Protein 6SRN (pdb70)

Structure (mmCIF, N/CA/C/O backbone):
data_6SRN
#
_entry.id   6SRN
#
_cell.length_a   67.210
_cell.length_b   67.210
_cell.length_c   92.820
_cell.angle_alpha   90.000
_cell.angle_beta   90.000
_cell.angle_gamma   90.000
#
_symmetry.space_group_name_H-M   'P 41 21 2'
#
loop_
_entity.id
_entity.type
_entity.pdbx_description
1 polymer 'TetR family transcriptional regulator'
2 non-polymer '4-(Hydroxymethyl)-2-propylfuran-3-carboxylic acid'
3 non-polymer GLYCEROL
4 water water
#
loop_
_atom_site.group_PDB
_atom_site.id
_atom_site.type_symbol
_atom_site.label_atom_id
_atom_site.label_alt_id
_atom_site.label_comp_id
_atom_site.label_asym_id
_atom_site.label_entity_id
_atom_site.label_seq_id
_atom_site.pdbx_PDB_ins_code
_atom_site.Cartn_x
_atom_site.Cartn_y
_atom_site.Cartn_z
_atom_site.occupancy
_atom_site.B_iso_or_equiv
_atom_site.auth_seq_id
_atom_site.auth_comp_id
_atom_site.auth_asym_id
_atom_site.auth_atom_id
_atom_site.pdbx_PDB_model_num
ATOM 1 N N . ILE A 1 28 ? 8.027 13.103 36.790 1.00 17.32 28 ILE A N 1
ATOM 2 C CA . ILE A 1 28 ? 9.116 13.532 35.879 1.00 17.09 28 ILE A CA 1
ATOM 3 C C . ILE A 1 28 ? 9.009 15.008 35.488 1.00 16.30 28 ILE A C 1
ATOM 4 O O . ILE A 1 28 ? 7.938 15.630 35.588 1.00 16.32 28 ILE A O 1
ATOM 9 N N . LYS A 1 29 ? 10.117 15.568 35.028 1.00 15.65 29 LYS A N 1
ATOM 10 C CA . LYS A 1 29 ? 10.150 17.012 34.744 1.00 14.97 29 LYS A CA 1
ATOM 11 C C . LYS A 1 29 ? 9.504 17.358 33.401 1.00 14.46 29 LYS A C 1
ATOM 12 O O . LYS A 1 29 ? 9.601 16.628 32.410 1.00 13.80 29 LYS A O 1
ATOM 18 N N . THR A 1 30 ? 8.812 18.484 33.373 1.00 13.48 30 THR A N 1
ATOM 19 C CA . THR A 1 30 ? 8.126 18.896 32.173 1.00 13.97 30 THR A CA 1
ATOM 20 C C . THR A 1 30 ? 9.025 19.820 31.361 1.00 15.14 30 THR A C 1
ATOM 21 O O . THR A 1 30 ? 10.051 20.310 31.842 1.00 14.79 30 THR A O 1
ATOM 25 N N . ARG A 1 31 ? 8.632 20.027 30.118 1.00 15.12 31 ARG A N 1
ATOM 26 C CA . ARG A 1 31 ? 9.327 20.954 29.227 1.00 15.28 31 ARG A CA 1
ATOM 27 C C . ARG A 1 31 ? 9.422 22.322 29.846 1.00 14.41 31 ARG A C 1
ATOM 28 O O . ARG A 1 31 ? 10.484 22.938 29.814 1.00 14.23 31 ARG A O 1
ATOM 36 N N . ALA A 1 32 ? 8.309 22.803 30.391 1.00 13.26 32 ALA A N 1
ATOM 37 C CA . ALA A 1 32 ? 8.255 24.094 31.042 1.00 12.90 32 ALA A CA 1
ATOM 38 C C . ALA A 1 32 ? 9.245 24.188 32.208 1.00 11.99 32 ALA A C 1
ATOM 39 O O . ALA A 1 32 ? 9.867 25.214 32.382 1.00 11.37 32 ALA A O 1
ATOM 41 N N . GLN A 1 33 ? 9.372 23.124 33.002 1.00 11.16 33 GLN A N 1
ATOM 42 C CA . GLN A 1 33 ? 10.341 23.105 34.112 1.00 11.12 33 GLN A CA 1
ATOM 43 C C . GLN A 1 33 ? 11.772 23.175 33.615 1.00 10.39 33 GLN A C 1
ATOM 44 O O . GLN A 1 33 ? 12.585 23.915 34.176 1.00 10.02 33 GLN A O 1
ATOM 50 N N . ILE A 1 34 ? 12.050 22.433 32.559 1.00 10.42 34 ILE A N 1
ATOM 51 C CA . ILE A 1 34 ? 13.394 22.490 31.951 1.00 11.23 34 ILE A CA 1
ATOM 52 C C . ILE A 1 34 ? 13.645 23.899 31.413 1.00 10.91 34 ILE A C 1
ATOM 53 O O . ILE A 1 34 ? 14.722 24.440 31.609 1.00 10.50 34 ILE A O 1
ATOM 58 N N . LEU A 1 35 ? 12.663 24.465 30.729 1.00 11.12 35 LEU A N 1
ATOM 59 C CA . LEU A 1 35 ? 12.792 25.799 30.174 1.00 12.43 35 LEU A CA 1
ATOM 60 C C . LEU A 1 35 ? 13.002 26.839 31.271 1.00 11.56 35 LEU A C 1
ATOM 61 O O . LEU A 1 35 ? 13.773 27.758 31.072 1.00 11.04 35 LEU A O 1
ATOM 66 N N . GLU A 1 36 ? 12.351 26.693 32.428 1.00 10.82 36 GLU A N 1
ATOM 67 C CA . GLU A 1 36 ? 12.539 27.638 33.521 1.00 11.77 36 GLU A CA 1
ATOM 68 C C . GLU A 1 36 ? 13.963 27.577 34.077 1.00 10.25 36 GLU A C 1
ATOM 69 O O . GLU A 1 36 ? 14.601 28.613 34.286 1.00 9.31 36 GLU A O 1
ATOM 75 N N . ALA A 1 37 ? 14.463 26.359 34.278 1.00 9.43 37 ALA A N 1
ATOM 76 C CA . ALA A 1 37 ? 15.844 26.182 34.718 1.00 9.41 37 ALA A CA 1
ATOM 77 C C . ALA A 1 37 ? 16.849 26.719 33.723 1.00 8.92 37 ALA A C 1
ATOM 78 O O . ALA A 1 37 ? 17.797 27.399 34.115 1.00 9.12 37 ALA A O 1
ATOM 80 N N . ALA A 1 38 ? 16.614 26.441 32.446 1.00 9.03 38 ALA A N 1
ATOM 81 C CA . ALA A 1 38 ? 17.470 26.966 31.416 1.00 8.89 38 ALA A CA 1
ATOM 82 C C . ALA A 1 38 ? 17.457 28.496 31.433 1.00 8.86 38 ALA A C 1
ATOM 83 O O . ALA A 1 38 ? 18.483 29.132 31.256 1.00 9.59 38 ALA A O 1
ATOM 85 N N . SER A 1 39 ? 16.292 29.046 31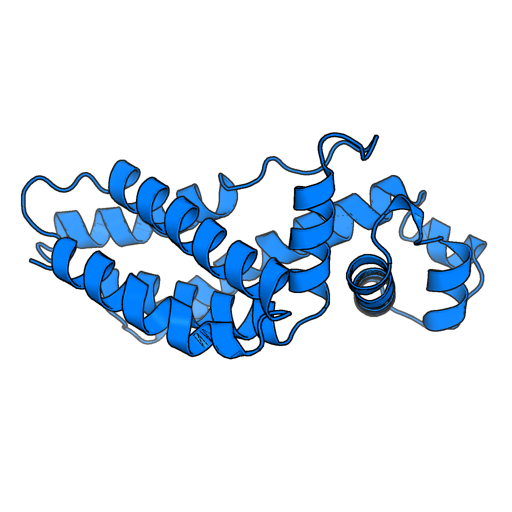.640 1.00 8.61 39 SER A N 1
ATOM 86 C CA . SER A 1 39 ? 16.140 30.511 31.649 1.00 8.94 39 SER A CA 1
ATOM 87 C C . SER A 1 39 ? 16.928 31.114 32.774 1.00 9.02 39 SER A C 1
ATOM 88 O O . SER A 1 39 ? 17.554 32.154 32.621 1.00 9.34 39 SER A O 1
ATOM 91 N N . GLU A 1 40 ? 16.825 30.516 33.953 1.00 8.89 40 GLU A N 1
ATOM 92 C CA . GLU A 1 40 ? 17.561 31.013 35.095 1.00 10.05 40 GLU A CA 1
ATOM 93 C C . GLU A 1 40 ? 19.042 31.052 34.766 1.00 9.44 40 GLU A C 1
ATOM 94 O O . GLU A 1 40 ? 19.710 32.040 35.069 1.00 10.61 40 GLU A O 1
ATOM 100 N N . ILE A 1 41 ? 19.563 29.988 34.182 1.00 9.82 41 ILE A N 1
ATOM 101 C CA . ILE A 1 41 ? 21.001 29.912 33.884 1.00 9.94 41 ILE A CA 1
ATOM 102 C C . ILE A 1 41 ? 21.432 30.865 32.754 1.00 10.01 41 ILE A C 1
ATOM 103 O O . ILE A 1 41 ? 22.464 31.529 32.836 1.00 9.43 41 ILE A O 1
ATOM 108 N N . PHE A 1 42 ? 20.635 30.922 31.707 1.00 9.19 42 PHE A N 1
ATOM 109 C CA . PHE A 1 42 ? 20.960 31.850 30.624 1.00 8.91 42 PHE A CA 1
ATOM 110 C C . PHE A 1 42 ? 20.904 33.292 31.121 1.00 8.73 42 PHE A C 1
ATOM 111 O O . PHE A 1 42 ? 21.713 34.122 30.718 1.00 9.48 42 PHE A O 1
ATOM 119 N N . ALA A 1 43 ? 19.905 33.613 31.936 1.00 8.52 43 ALA A N 1
ATOM 120 C CA . ALA A 1 43 ? 19.792 35.003 32.439 1.00 8.50 43 ALA A CA 1
ATOM 121 C C . ALA A 1 43 ? 20.994 35.423 33.285 1.00 8.85 43 ALA A C 1
ATOM 122 O O . ALA A 1 43 ? 21.465 36.559 33.197 1.00 8.82 43 ALA A O 1
ATOM 124 N N . SER A 1 44 ? 21.525 34.475 34.041 1.00 10.28 44 SER A N 1
ATOM 125 C CA . SER A 1 44 ? 22.584 34.790 34.957 1.00 11.79 44 SER A CA 1
ATOM 126 C C . SER A 1 44 ? 23.954 34.686 34.312 1.00 11.51 44 SER A C 1
ATOM 127 O O . SER A 1 44 ? 24.829 35.481 34.667 1.00 11.83 44 SER A O 1
ATOM 130 N N . ARG A 1 45 ? 24.109 33.782 33.340 1.00 12.03 45 ARG A N 1
ATOM 131 C CA . ARG A 1 45 ? 25.420 33.442 32.767 1.00 13.44 45 ARG A CA 1
ATOM 132 C C . ARG A 1 45 ? 25.619 33.762 31.303 1.00 13.07 45 ARG A C 1
ATOM 133 O O . ARG A 1 45 ? 26.764 33.743 30.832 1.00 14.78 45 ARG A O 1
ATOM 141 N N . GLY A 1 46 ? 24.531 34.046 30.595 1.00 11.83 46 GLY A N 1
ATOM 142 C CA . GLY A 1 46 ? 24.573 34.234 29.148 1.00 11.63 46 GLY A CA 1
ATOM 143 C C . GLY A 1 46 ? 24.695 32.897 28.448 1.00 11.50 46 GLY A C 1
ATOM 144 O O . GLY A 1 46 ? 24.783 31.844 29.070 1.00 12.14 46 GLY A O 1
ATOM 145 N N . TYR A 1 47 ? 24.664 32.939 27.127 1.00 11.27 47 TYR A N 1
ATOM 146 C CA . TYR A 1 47 ? 24.697 31.714 26.344 1.00 10.91 47 TYR A CA 1
ATOM 147 C C . TYR A 1 47 ? 26.015 30.955 26.503 1.00 11.84 47 TYR A C 1
ATOM 148 O O . TYR A 1 47 ? 25.996 29.766 26.783 1.00 11.49 47 TYR A O 1
ATOM 157 N N . ARG A 1 48 ? 27.123 31.642 26.279 1.00 12.91 48 ARG A N 1
ATOM 158 C CA . ARG A 1 48 ? 28.464 31.028 26.372 1.00 15.83 48 ARG A CA 1
ATOM 159 C C . ARG A 1 48 ? 28.668 30.301 27.693 1.00 14.80 48 ARG A C 1
ATOM 160 O O . ARG A 1 48 ? 29.128 29.155 27.707 1.00 16.14 48 ARG A O 1
ATOM 168 N N . GLY A 1 49 ? 28.322 30.963 28.792 1.00 15.34 49 GLY A N 1
ATOM 169 C CA . GLY A 1 49 ? 28.540 30.431 30.137 1.00 14.98 49 GLY A CA 1
ATOM 170 C C . GLY A 1 49 ? 27.551 29.387 30.606 1.00 14.84 49 GLY A C 1
ATOM 171 O O . GLY A 1 49 ? 27.797 28.662 31.564 1.00 15.69 49 GLY A O 1
ATOM 172 N N . ALA A 1 50 ? 26.421 29.296 29.928 1.00 13.31 50 ALA A N 1
ATOM 173 C CA . ALA A 1 50 ? 25.436 28.282 30.237 1.00 12.43 50 ALA A CA 1
ATOM 174 C C . ALA A 1 50 ? 25.911 26.947 29.640 1.00 12.30 50 ALA A C 1
ATOM 175 O O . ALA A 1 50 ? 26.608 26.932 28.636 1.00 12.27 50 ALA A O 1
ATOM 177 N N . SER A 1 51 ? 25.513 25.849 30.243 1.00 12.43 51 SER A N 1
ATOM 178 C CA . SER A 1 51 ? 25.719 24.524 29.614 1.00 12.66 51 SER A CA 1
ATOM 179 C C . SER A 1 51 ? 24.494 23.660 29.836 1.00 13.08 51 SER A C 1
ATOM 180 O O . SER A 1 51 ? 23.791 23.810 30.854 1.00 13.43 51 SER A O 1
ATOM 183 N N . VAL A 1 52 ? 24.284 22.702 28.940 1.00 13.73 52 VAL A N 1
ATOM 184 C CA . VAL A 1 52 ? 23.226 21.720 29.131 1.00 13.81 52 VAL A CA 1
ATOM 185 C C . VAL A 1 52 ? 23.488 20.890 30.389 1.00 14.73 52 VAL A C 1
ATOM 186 O O . VAL A 1 52 ? 22.555 20.587 31.138 1.00 13.38 52 VAL A O 1
ATOM 190 N N . LYS A 1 53 ? 24.746 20.611 30.663 1.00 15.29 53 LYS A N 1
ATOM 191 C CA . LYS A 1 53 ? 25.086 19.896 31.894 1.00 16.78 53 LYS A CA 1
ATOM 192 C C . LYS A 1 53 ? 24.534 20.619 33.115 1.00 15.90 53 LYS A C 1
ATOM 193 O O . LYS A 1 53 ? 23.974 20.001 34.019 1.00 16.30 53 LYS A O 1
ATOM 199 N N . ASP A 1 54 ? 24.655 21.939 33.139 1.00 14.46 54 ASP A N 1
ATOM 200 C CA . ASP A 1 54 ? 24.258 22.686 34.318 1.00 13.86 54 ASP A CA 1
ATOM 201 C C . ASP A 1 54 ? 22.739 22.812 34.400 1.00 12.55 54 ASP A C 1
ATOM 202 O O . ASP A 1 54 ? 22.195 22.776 35.491 1.00 13.48 54 ASP A O 1
ATOM 207 N N . VAL A 1 55 ? 22.075 22.932 33.252 1.00 12.14 55 VAL A N 1
ATOM 208 C CA . VAL A 1 55 ? 20.617 22.900 33.195 1.00 11.36 55 VAL A CA 1
ATOM 209 C C . VAL A 1 55 ? 20.056 21.565 33.711 1.00 12.40 55 VAL A C 1
ATOM 210 O O . VAL A 1 55 ? 19.143 21.542 34.534 1.00 12.36 55 VAL A O 1
ATOM 214 N N . ALA A 1 56 ? 20.619 20.465 33.235 1.00 12.48 56 ALA A N 1
ATOM 215 C CA . ALA A 1 56 ? 20.225 19.122 33.710 1.00 12.95 56 ALA A CA 1
ATOM 216 C C . ALA A 1 56 ? 20.389 18.981 35.224 1.00 14.09 56 ALA A C 1
ATOM 217 O O . ALA A 1 56 ? 19.473 18.520 35.917 1.00 13.87 56 ALA A O 1
ATOM 219 N N . GLU A 1 57 ? 21.517 19.449 35.745 1.00 15.14 57 GLU A N 1
ATOM 220 C CA . GLU A 1 57 ? 21.755 19.381 37.204 1.00 18.09 57 GLU A CA 1
ATOM 221 C C . GLU A 1 57 ? 20.715 20.208 37.970 1.00 17.81 57 GLU A C 1
ATOM 222 O O . GLU A 1 57 ? 20.203 19.763 39.008 1.00 17.07 57 GLU A O 1
ATOM 228 N N . ARG A 1 58 ? 20.445 21.416 37.475 1.00 17.91 58 ARG A N 1
ATOM 229 C CA . ARG A 1 58 ? 19.533 22.366 38.127 1.00 19.17 58 ARG A CA 1
ATOM 230 C C . ARG A 1 58 ? 18.148 21.754 38.187 1.00 19.90 58 ARG A C 1
ATOM 231 O O . ARG A 1 58 ? 17.482 21.764 39.227 1.00 18.83 58 ARG A O 1
ATOM 239 N N . VAL A 1 59 ? 17.738 21.153 37.075 1.00 21.24 59 VAL A N 1
ATOM 240 C CA . VAL A 1 59 ? 16.368 20.708 36.961 1.00 23.35 59 VAL A CA 1
ATOM 241 C C . VAL A 1 59 ? 16.135 19.308 37.509 1.00 22.31 59 VAL A C 1
ATOM 242 O O . VAL A 1 59 ? 14.981 18.979 37.807 1.00 25.66 59 VAL A O 1
ATOM 246 N N . GLY A 1 60 ? 17.194 18.501 37.674 1.00 22.26 60 GLY A N 1
ATOM 247 C CA . GLY A 1 60 ? 17.106 17.219 38.337 1.00 22.47 60 GLY A CA 1
ATOM 248 C C . GLY A 1 60 ? 17.358 15.991 37.476 1.00 21.99 60 GLY A C 1
ATOM 249 O O . GLY A 1 60 ? 17.280 14.845 37.941 1.00 24.17 60 GLY A O 1
ATOM 250 N N . MET A 1 61 ? 17.738 16.194 36.230 1.00 18.46 61 MET A N 1
ATOM 251 C CA . MET A 1 61 ? 17.694 15.065 35.309 1.00 18.24 61 MET A CA 1
ATOM 252 C C . MET A 1 61 ? 19.043 14.869 34.613 1.00 16.90 61 MET A C 1
ATOM 253 O O . MET A 1 61 ? 19.957 15.665 34.787 1.00 17.22 61 MET A O 1
ATOM 258 N N . THR A 1 62 ? 19.232 13.737 33.927 1.00 16.95 62 THR A N 1
ATOM 259 C CA . THR A 1 62 ? 20.475 13.507 33.173 1.00 16.12 62 THR A CA 1
ATOM 260 C C . THR A 1 62 ? 20.496 14.367 31.915 1.00 14.81 62 THR A C 1
ATOM 261 O O . THR A 1 62 ? 19.443 14.763 31.410 1.00 14.55 62 THR A O 1
ATOM 265 N N . LYS A 1 63 ? 21.686 14.627 31.396 1.00 14.89 63 LYS A N 1
ATOM 266 C CA . LYS A 1 63 ? 21.807 15.368 30.125 1.00 14.21 63 LYS A CA 1
ATOM 267 C C . LYS A 1 63 ? 21.042 14.653 29.015 1.00 14.25 63 LYS A C 1
ATOM 268 O O . LYS A 1 63 ? 20.378 15.311 28.203 1.00 13.25 63 LYS A O 1
ATOM 274 N N . GLY A 1 64 ? 21.196 13.331 28.927 1.00 13.89 64 GLY A N 1
ATOM 275 C CA . GLY A 1 64 ? 20.492 12.552 27.883 1.00 13.31 64 GLY A CA 1
ATOM 276 C C . GLY A 1 64 ? 18.988 12.712 27.944 1.00 13.40 64 GLY A C 1
ATOM 277 O O . GLY A 1 64 ? 18.317 12.866 26.922 1.00 14.42 64 GLY A O 1
ATOM 278 N N . ALA A 1 65 ? 18.444 12.753 29.150 1.00 12.19 65 ALA A N 1
ATOM 279 C CA . ALA A 1 65 ? 17.016 13.034 29.290 1.00 12.94 65 ALA A CA 1
ATOM 280 C C . ALA A 1 65 ? 16.612 14.469 28.853 1.00 12.56 65 ALA A C 1
ATOM 281 O O . ALA A 1 65 ? 15.576 14.702 28.218 1.00 12.90 65 ALA A O 1
ATOM 283 N N . VAL A 1 66 ? 17.436 15.476 29.194 1.00 12.20 66 VAL A N 1
ATOM 284 C CA . VAL A 1 66 ? 17.198 16.814 28.691 1.00 11.99 66 VAL A CA 1
ATOM 285 C C . VAL A 1 66 ? 17.247 16.912 27.158 1.00 11.46 66 VAL A C 1
ATOM 286 O O . VAL A 1 66 ? 16.434 17.608 26.534 1.00 12.01 66 VAL A O 1
ATOM 290 N N . TYR A 1 67 ? 18.215 16.226 26.556 1.00 11.74 67 TYR A N 1
ATOM 291 C CA . TYR A 1 67 ? 18.375 16.264 25.104 1.00 12.36 67 TYR A CA 1
ATOM 292 C C . TYR A 1 67 ? 17.176 15.671 24.367 1.00 12.55 67 TYR A C 1
ATOM 293 O O . TYR A 1 67 ? 16.937 16.021 23.203 1.00 12.98 67 TYR A O 1
ATOM 302 N N . PHE A 1 68 ? 16.410 14.808 25.024 1.00 12.71 68 PHE A N 1
ATOM 303 C CA . PHE A 1 68 ? 15.158 14.336 24.431 1.00 13.98 68 PHE A CA 1
ATOM 304 C C . PHE A 1 68 ? 14.225 15.512 24.137 1.00 14.02 68 PHE A C 1
ATOM 305 O O . PHE A 1 68 ? 13.639 15.587 23.072 1.00 16.38 68 PHE A O 1
ATOM 313 N N . HIS A 1 69 ? 14.116 16.433 25.079 1.00 12.99 69 HIS A N 1
ATOM 314 C CA . HIS A 1 69 ? 13.274 17.620 24.882 1.00 13.55 69 HIS A CA 1
ATOM 315 C C . HIS A 1 69 ? 13.919 18.677 23.997 1.00 13.92 69 HIS A C 1
ATOM 316 O O . HIS A 1 69 ? 13.230 19.293 23.153 1.00 13.50 69 HIS A O 1
ATOM 323 N N . PHE A 1 70 ? 15.231 18.886 24.183 1.00 12.76 70 PHE A N 1
ATOM 324 C CA . PHE A 1 70 ? 15.989 19.926 23.459 1.00 13.17 70 PHE A CA 1
ATOM 325 C C . PHE A 1 70 ? 17.316 19.345 23.040 1.00 12.78 70 PHE A C 1
ATOM 326 O O . PHE A 1 70 ? 18.234 19.224 23.850 1.00 12.04 70 PHE A O 1
ATOM 334 N N . PRO A 1 71 ? 17.444 18.983 21.754 1.00 12.12 71 PRO A N 1
ATOM 335 C CA . PRO A 1 71 ? 18.623 18.204 21.348 1.00 12.78 71 PRO A CA 1
ATOM 336 C C . PRO A 1 71 ? 19.976 18.907 21.398 1.00 10.83 71 PRO A C 1
ATOM 337 O O . PRO A 1 71 ? 20.997 18.247 21.264 1.00 11.20 71 PRO A O 1
ATOM 341 N N . SER A 1 72 ? 20.015 20.211 21.571 1.00 10.01 72 SER A N 1
ATOM 342 C CA . SER A 1 72 ? 21.249 20.932 21.708 1.00 10.12 72 SER A CA 1
ATOM 343 C C . SER A 1 72 ? 21.030 22.175 22.529 1.00 9.69 72 SER A C 1
ATOM 344 O O . SER A 1 72 ? 19.913 22.643 22.718 1.00 10.22 72 SER A O 1
ATOM 347 N N . LYS A 1 73 ? 22.132 22.756 22.962 1.00 10.09 73 LYS A N 1
ATOM 348 C CA . LYS A 1 73 ? 22.087 24.047 23.627 1.00 10.12 73 LYS A CA 1
ATOM 349 C C . LYS A 1 73 ? 21.449 25.122 22.751 1.00 9.47 73 LYS A C 1
ATOM 350 O O . LYS A 1 73 ? 20.698 25.963 23.219 1.00 9.42 73 LYS A O 1
ATOM 356 N N . GLU A 1 74 ? 21.683 25.037 21.441 1.00 9.41 74 GLU A N 1
ATOM 357 C CA . GLU A 1 74 ? 21.089 25.967 20.514 1.00 9.84 74 GLU A CA 1
ATOM 358 C C . GLU A 1 74 ? 19.568 25.912 20.509 1.00 9.31 74 GLU A C 1
ATOM 359 O O . GLU A 1 74 ? 18.893 26.927 20.591 1.00 8.21 74 GLU A O 1
ATOM 365 N N . SER A 1 75 ? 19.021 24.693 20.419 1.00 9.56 75 SER A N 1
ATOM 366 C CA . SER A 1 75 ? 17.570 24.502 20.394 1.00 10.63 75 SER A CA 1
ATOM 367 C C . SER A 1 75 ? 16.975 24.912 21.739 1.00 9.83 75 SER A C 1
ATOM 368 O O . SER A 1 75 ? 15.860 25.385 21.808 1.00 8.68 75 SER A O 1
ATOM 371 N N . LEU A 1 76 ? 17.712 24.768 22.821 1.00 9.38 76 LEU A N 1
ATOM 372 C CA . LEU A 1 76 ? 17.235 25.213 24.127 1.00 9.76 76 LEU A CA 1
ATOM 373 C C . LEU A 1 76 ? 17.137 26.739 24.183 1.00 9.01 76 LEU A C 1
ATOM 374 O O . LEU A 1 76 ? 16.120 27.284 24.580 1.00 8.35 76 LEU A O 1
ATOM 379 N N . ALA A 1 77 ? 18.175 27.406 23.675 1.00 8.25 77 ALA A N 1
ATOM 380 C CA . ALA A 1 77 ? 18.153 28.849 23.568 1.00 8.50 77 ALA A CA 1
ATOM 381 C C . ALA A 1 77 ? 16.994 29.360 22.673 1.00 8.33 77 ALA A C 1
ATOM 382 O O . ALA A 1 77 ? 16.305 30.310 23.001 1.00 7.63 77 ALA A O 1
ATOM 384 N N . ILE A 1 78 ? 16.817 28.720 21.517 1.00 7.91 78 ILE A N 1
ATOM 385 C CA . ILE A 1 78 ? 15.693 29.065 20.664 1.00 7.23 78 ILE A CA 1
ATOM 386 C C . ILE A 1 78 ? 14.380 28.930 21.429 1.00 7.17 78 ILE A C 1
ATOM 387 O O . ILE A 1 78 ? 13.526 29.801 21.343 1.00 7.21 78 ILE A O 1
ATOM 392 N N . ALA A 1 79 ? 14.176 27.814 22.145 1.00 7.36 79 ALA A N 1
ATOM 393 C CA . ALA A 1 79 ? 12.897 27.624 22.824 1.00 7.88 79 ALA A CA 1
ATOM 394 C C . ALA A 1 79 ? 12.628 28.714 23.885 1.00 7.78 79 ALA A C 1
ATOM 395 O O . ALA A 1 79 ? 11.516 29.136 24.052 1.00 8.00 79 ALA A O 1
ATOM 397 N N . VAL A 1 80 ? 13.664 29.110 24.609 1.00 8.10 80 VAL A N 1
ATOM 398 C CA . VAL A 1 80 ? 13.548 30.169 25.602 1.00 8.19 80 VAL A CA 1
ATOM 399 C C . VAL A 1 80 ? 13.135 31.472 24.926 1.00 8.06 80 VAL A C 1
ATOM 400 O O . VAL A 1 80 ? 12.185 32.121 25.335 1.00 7.70 80 VAL A O 1
ATOM 404 N N . VAL A 1 81 ? 13.828 31.860 23.867 1.00 7.61 81 VAL A N 1
ATOM 405 C CA . VAL A 1 81 ? 13.467 33.114 23.182 1.00 7.71 81 VAL A CA 1
ATOM 406 C C . VAL A 1 81 ? 12.055 33.046 22.601 1.00 7.71 81 VAL A C 1
ATOM 407 O O . VAL A 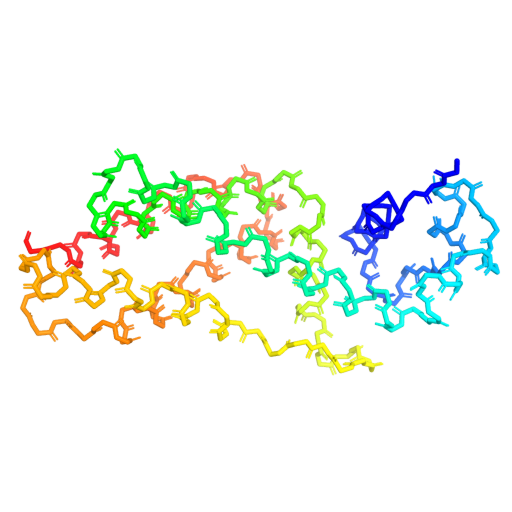1 81 ? 11.248 33.955 22.747 1.00 7.89 81 VAL A O 1
ATOM 411 N N . GLU A 1 82 ? 11.734 31.943 21.952 1.00 8.46 82 GLU A N 1
ATOM 412 C CA . GLU A 1 82 ? 10.378 31.802 21.378 1.00 9.46 82 GLU A CA 1
ATOM 413 C C . GLU A 1 82 ? 9.317 31.914 22.471 1.00 9.67 82 GLU A C 1
ATOM 414 O O . GLU A 1 82 ? 8.263 32.542 22.288 1.00 9.71 82 GLU A O 1
ATOM 420 N N . GLU A 1 83 ? 9.553 31.318 23.630 1.00 9.04 83 GLU A N 1
ATOM 421 C CA . GLU A 1 83 ? 8.564 31.331 24.670 1.00 9.79 83 GLU A CA 1
ATOM 422 C C . GLU A 1 83 ? 8.352 32.741 25.197 1.00 10.39 83 GLU A C 1
ATOM 423 O O . GLU A 1 83 ? 7.228 33.125 25.509 1.00 10.27 83 GLU A O 1
ATOM 429 N N . HIS A 1 84 ? 9.432 33.503 25.318 1.00 8.64 84 HIS A N 1
ATOM 430 C CA . HIS A 1 84 ? 9.295 34.855 25.901 1.00 8.74 84 HIS A CA 1
ATOM 431 C C . HIS A 1 84 ? 8.518 35.778 24.960 1.00 9.45 84 HIS A C 1
ATOM 432 O O . HIS A 1 84 ? 8.006 36.802 25.409 1.00 9.43 84 HIS A O 1
ATOM 439 N N . TYR A 1 85 ? 8.372 35.403 23.695 1.00 9.12 85 TYR A N 1
ATOM 440 C CA . TYR A 1 85 ? 7.441 36.081 22.761 1.00 9.49 85 TYR A CA 1
ATOM 441 C C . TYR A 1 85 ? 6.047 35.476 22.704 1.00 10.74 85 TYR A C 1
ATOM 442 O O . TYR A 1 85 ? 5.023 36.212 22.685 1.00 10.98 85 TYR A O 1
ATOM 451 N N . ALA A 1 86 ? 5.964 34.152 22.679 1.00 11.10 86 ALA A N 1
ATOM 452 C CA . ALA A 1 86 ? 4.714 33.472 22.365 1.00 10.88 86 ALA A CA 1
ATOM 453 C C . ALA A 1 86 ? 3.680 33.615 23.445 1.00 10.67 86 ALA A C 1
ATOM 454 O O . ALA A 1 86 ? 2.486 33.408 23.189 1.00 11.89 86 ALA A O 1
ATOM 456 N N . ARG A 1 87 ? 4.098 33.924 24.654 1.00 10.33 87 ARG A N 1
ATOM 457 C CA . ARG A 1 87 ? 3.197 34.136 25.745 1.00 10.64 87 ARG A CA 1
ATOM 458 C C . ARG A 1 87 ? 2.243 35.368 25.676 1.00 10.97 87 ARG A C 1
ATOM 459 O O . ARG A 1 87 ? 1.232 35.420 26.329 1.00 11.67 87 ARG A O 1
ATOM 467 N N . TRP A 1 88 ? 2.551 36.312 24.822 1.00 9.80 88 TRP A N 1
ATOM 468 C CA . TRP A 1 88 ? 1.921 37.636 24.877 1.00 9.12 88 TRP A CA 1
ATOM 469 C C . TRP A 1 88 ? 0.562 37.786 24.196 1.00 9.52 88 TRP A C 1
ATOM 470 O O . TRP A 1 88 ? -0.300 38.493 24.697 1.00 9.47 88 TRP A O 1
ATOM 481 N N . PRO A 1 89 ? 0.342 37.085 23.074 1.00 9.41 89 PRO A N 1
ATOM 482 C CA . PRO A 1 89 ? -1.009 37.107 22.484 1.00 9.88 89 PRO A CA 1
ATOM 483 C C . PRO A 1 89 ? -2.128 36.733 23.467 1.00 10.37 89 PRO A C 1
ATOM 484 O O . PRO A 1 89 ? -3.153 37.418 23.498 1.00 10.69 89 PRO A O 1
ATOM 488 N N . ALA A 1 90 ? -1.917 35.691 24.276 1.00 10.51 90 ALA A N 1
ATOM 489 C CA . ALA A 1 90 ? -2.903 35.301 25.286 1.00 11.44 90 ALA A CA 1
ATOM 490 C C . ALA A 1 90 ? -3.156 36.387 26.334 1.00 11.14 90 ALA A C 1
ATOM 491 O O . ALA A 1 90 ? -4.305 36.574 26.763 1.00 12.44 90 ALA A O 1
ATOM 493 N N . ALA A 1 91 ? -2.093 37.107 26.689 1.00 12.27 91 ALA A N 1
ATOM 494 C CA . ALA A 1 91 ? -2.196 38.218 27.646 1.00 11.20 91 ALA A CA 1
ATOM 495 C C . ALA A 1 91 ? -3.046 39.311 27.036 1.00 10.97 91 ALA A C 1
ATOM 496 O O . ALA A 1 91 ? -3.902 39.918 27.691 1.00 10.90 91 ALA A O 1
ATOM 498 N N . MET A 1 92 ? -2.840 39.586 25.753 1.00 10.72 92 MET A N 1
ATOM 499 C CA . MET A 1 92 ? -3.624 40.636 25.107 1.00 10.92 92 MET A CA 1
ATOM 500 C C . MET A 1 92 ? -5.092 40.281 25.030 1.00 11.03 92 MET A C 1
ATOM 501 O O . MET A 1 92 ? -5.939 41.132 25.235 1.00 9.79 92 MET A O 1
ATOM 506 N N . GLU A 1 93 ? -5.365 38.985 24.807 1.00 11.14 93 GLU A N 1
ATOM 507 C CA . GLU A 1 93 ? -6.733 38.490 24.807 1.00 13.49 93 GLU A CA 1
ATOM 508 C C . GLU A 1 93 ? -7.365 38.617 26.181 1.00 12.16 93 GLU A C 1
ATOM 509 O O . GLU A 1 93 ? -8.514 39.003 26.285 1.00 12.19 93 GLU A O 1
ATOM 515 N N . GLU A 1 94 ? -6.616 38.307 27.230 1.00 12.50 94 GLU A N 1
ATOM 516 C CA . GLU A 1 94 ? -7.142 38.432 28.601 1.00 12.59 94 GLU A CA 1
ATOM 517 C C . GLU A 1 94 ? -7.553 39.901 28.903 1.00 12.24 94 GLU A C 1
ATOM 518 O O . GLU A 1 94 ? -8.562 40.167 29.549 1.00 11.98 94 GLU A O 1
ATOM 524 N N . ILE A 1 95 ? -6.743 40.838 28.416 1.00 11.68 95 ILE A N 1
ATOM 525 C CA . ILE A 1 95 ? -7.011 42.257 28.621 1.00 11.55 95 ILE A CA 1
ATOM 526 C C . ILE A 1 95 ? -8.214 42.735 27.781 1.00 12.04 95 ILE A C 1
ATOM 527 O O . ILE A 1 95 ? -9.111 43.470 28.224 1.00 12.17 95 ILE A O 1
ATOM 532 N N . ARG A 1 96 ? -8.256 42.256 26.554 1.00 12.64 96 ARG A N 1
ATOM 533 C CA . ARG A 1 96 ? -9.324 42.622 25.635 1.00 14.37 96 ARG A CA 1
ATOM 534 C C . ARG A 1 96 ? -10.702 42.250 26.148 1.00 13.76 96 ARG A C 1
ATOM 535 O O . ARG A 1 96 ? -11.637 43.056 26.075 1.00 13.83 96 ARG A O 1
ATOM 543 N N . ILE A 1 97 ? -10.823 41.043 26.639 1.00 13.68 97 ILE A N 1
ATOM 544 C CA . ILE A 1 97 ? -12.138 40.591 27.058 1.00 15.26 97 ILE A CA 1
ATOM 545 C C . ILE A 1 97 ? -12.632 41.317 28.326 1.00 15.42 97 ILE A C 1
ATOM 546 O O . ILE A 1 97 ? -13.794 41.202 28.708 1.00 15.76 97 ILE A O 1
ATOM 551 N N . GLN A 1 98 ? -11.770 42.105 28.945 1.00 14.87 98 GLN A N 1
ATOM 552 C CA . GLN A 1 98 ? -12.213 42.939 30.069 1.00 14.39 98 GLN A CA 1
ATOM 553 C C . GLN A 1 98 ? -12.702 44.309 29.645 1.00 14.44 98 GLN A C 1
ATOM 554 O O . GLN A 1 98 ? -13.193 45.092 30.474 1.00 15.62 98 GLN A O 1
ATOM 560 N N . GLY A 1 99 ? -12.656 44.592 28.351 1.00 12.22 99 GLY A N 1
ATOM 561 C CA . GLY A 1 99 ? -13.246 45.789 27.841 1.00 12.07 99 GLY A CA 1
ATOM 562 C C . GLY A 1 99 ? -12.373 47.001 27.919 1.00 10.93 99 GLY A C 1
ATOM 563 O O . GLY A 1 99 ? -12.868 48.121 27.817 1.00 11.57 99 GLY A O 1
ATOM 564 N N . PHE A 1 100 ? -11.064 46.798 28.061 1.00 11.30 100 PHE A N 1
ATOM 565 C CA . PHE A 1 100 ? -10.164 47.951 27.962 1.00 10.37 100 PHE A CA 1
ATOM 566 C C . PHE A 1 100 ? -10.174 48.506 26.516 1.00 11.59 100 PHE A C 1
ATOM 567 O O . PHE A 1 100 ? -10.312 47.739 25.577 1.00 11.78 100 PHE A O 1
ATOM 575 N N . THR A 1 101 ? -10.078 49.815 26.380 1.00 11.98 101 THR A N 1
ATOM 576 C CA . THR A 1 101 ? -10.016 50.466 25.060 1.00 11.90 101 THR A CA 1
ATOM 577 C C . THR A 1 101 ? -8.747 50.070 24.310 1.00 11.39 101 THR A C 1
ATOM 578 O O . THR A 1 101 ? -7.831 49.533 24.904 1.00 10.99 101 THR A O 1
ATOM 582 N N . PRO A 1 102 ? -8.734 50.286 22.998 1.00 11.02 102 PRO A N 1
ATOM 583 C CA . PRO A 1 102 ? -7.544 49.902 22.232 1.00 10.94 102 PRO A CA 1
ATOM 584 C C . PRO A 1 102 ? -6.237 50.467 22.795 1.00 10.81 102 PRO A C 1
ATOM 585 O O . PRO A 1 102 ? -5.246 49.737 22.981 1.00 10.56 102 PRO A O 1
ATOM 589 N N . LEU A 1 103 ? -6.194 51.749 23.121 1.00 10.61 103 LEU A N 1
ATOM 590 C CA . LEU A 1 103 ? -4.954 52.338 23.592 1.00 12.32 103 LEU A CA 1
ATOM 591 C C . LEU A 1 103 ? -4.618 51.865 25.024 1.00 11.30 103 LEU A C 1
ATOM 592 O O . LEU A 1 103 ? -3.456 51.652 25.334 1.00 10.75 103 LEU A O 1
ATOM 597 N N . GLU A 1 104 ? -5.630 51.690 25.883 1.00 11.12 104 GLU A N 1
ATOM 598 C CA . GLU A 1 104 ? -5.414 51.133 27.243 1.00 11.30 104 GLU A CA 1
ATOM 599 C C . GLU A 1 104 ? -4.903 49.697 27.177 1.00 9.79 104 GLU A C 1
ATOM 600 O O . GLU A 1 104 ? -4.149 49.287 28.040 1.00 10.98 104 GLU A O 1
ATOM 606 N N . THR A 1 105 ? -5.274 48.963 26.141 1.00 8.90 105 THR A N 1
ATOM 607 C CA . THR A 1 105 ? -4.799 47.585 25.951 1.00 9.35 105 THR A CA 1
ATOM 608 C C . THR A 1 105 ? -3.299 47.636 25.685 1.00 8.74 105 THR A C 1
ATOM 609 O O . THR A 1 105 ? -2.530 46.845 26.285 1.00 8.75 105 THR A O 1
ATOM 613 N N . VAL A 1 106 ? -2.878 48.513 24.787 1.00 8.82 106 VAL A N 1
ATOM 614 C CA . VAL A 1 106 ? -1.430 48.694 24.503 1.00 9.30 106 VAL A CA 1
ATOM 615 C C . VAL A 1 106 ? -0.692 49.100 25.786 1.00 9.14 106 VAL A C 1
ATOM 616 O O . VAL A 1 106 ? 0.357 48.529 26.135 1.00 8.44 106 VAL A O 1
ATOM 620 N N . GLU A 1 107 ? -1.222 50.070 26.537 1.00 9.73 107 GLU A N 1
ATOM 621 C CA . GLU A 1 107 ? -0.621 50.493 27.777 1.00 10.42 107 GLU A CA 1
ATOM 622 C C . GLU A 1 107 ? -0.449 49.336 28.759 1.00 9.17 107 GLU A C 1
ATOM 623 O O . GLU A 1 107 ? 0.635 49.183 29.358 1.00 8.37 107 GLU A O 1
ATOM 629 N N . GLU A 1 108 ? -1.508 48.539 28.946 1.00 8.60 108 GLU A N 1
ATOM 630 C CA . GLU A 1 108 ? -1.460 47.490 29.950 1.00 8.72 108 GLU A CA 1
ATOM 631 C C . GLU A 1 108 ? -0.517 46.361 29.499 1.00 8.41 108 GLU A C 1
ATOM 632 O O . GLU A 1 108 ? 0.163 45.734 30.337 1.00 8.31 108 GLU A O 1
ATOM 638 N N . MET A 1 109 ? -0.467 46.074 28.205 1.00 7.60 109 MET A N 1
ATOM 639 C CA . MET A 1 109 ? 0.514 45.088 27.727 1.00 8.14 109 MET A CA 1
ATOM 640 C C . MET A 1 109 ? 1.934 45.482 28.078 1.00 7.35 109 MET A C 1
ATOM 641 O O . MET A 1 109 ? 2.742 44.658 28.525 1.00 7.60 109 MET A O 1
ATOM 646 N N . LEU A 1 110 ? 2.265 46.755 27.872 1.00 7.57 110 LEU A N 1
ATOM 647 C CA . LEU A 1 110 ? 3.633 47.217 28.133 1.00 7.36 110 LEU A CA 1
ATOM 648 C C . LEU A 1 110 ? 3.902 47.295 29.661 1.00 7.45 110 LEU A C 1
ATOM 649 O O . LEU A 1 110 ? 5.004 47.006 30.124 1.00 6.90 110 LEU A O 1
ATOM 654 N N . HIS A 1 111 ? 2.901 47.646 30.438 1.00 7.17 111 HIS A N 1
ATOM 655 C CA . HIS A 1 111 ? 2.995 47.541 31.906 1.00 7.84 111 HIS A CA 1
ATOM 656 C C . HIS A 1 111 ? 3.343 46.121 32.307 1.00 7.79 111 HIS A C 1
ATOM 657 O O . HIS A 1 111 ? 4.280 45.886 33.083 1.00 7.17 111 HIS A O 1
ATOM 664 N N . ARG A 1 112 ? 2.605 45.152 31.781 1.00 7.94 112 ARG A N 1
ATOM 665 C CA . ARG A 1 112 ? 2.857 43.778 32.106 1.00 8.43 112 ARG A CA 1
ATOM 666 C C . ARG A 1 112 ? 4.247 43.312 31.616 1.00 7.72 112 ARG A C 1
ATOM 667 O O . ARG A 1 112 ? 4.933 42.559 32.302 1.00 7.79 112 ARG A O 1
ATOM 675 N N . ALA A 1 113 ? 4.662 43.761 30.431 1.00 7.37 113 ALA A N 1
ATOM 676 C CA . ALA A 1 113 ? 6.008 43.433 29.955 1.00 7.32 113 ALA A CA 1
ATOM 677 C C . ALA A 1 113 ? 7.040 43.960 30.889 1.00 7.32 113 ALA A C 1
ATOM 678 O O . ALA A 1 113 ? 8.055 43.275 31.115 1.00 7.10 113 ALA A O 1
ATOM 680 N N . ALA A 1 114 ? 6.894 45.192 31.385 1.00 7.08 114 ALA A N 1
ATOM 681 C CA . ALA A 1 114 ? 7.903 45.754 32.283 1.00 7.46 114 ALA A CA 1
ATOM 682 C C . ALA A 1 114 ? 8.052 44.958 33.572 1.00 7.70 114 ALA A C 1
ATOM 683 O O . ALA A 1 114 ? 9.183 44.640 34.003 1.00 8.12 114 ALA A O 1
ATOM 685 N N . GLN A 1 115 ? 6.919 44.555 34.168 1.00 8.30 115 GLN A N 1
ATOM 686 C CA . GLN A 1 115 ? 6.931 43.728 35.371 1.00 8.40 115 GLN A CA 1
ATOM 687 C C . GLN A 1 115 ? 7.559 42.377 35.064 1.00 7.76 115 GLN A C 1
ATOM 688 O O . GLN A 1 115 ? 8.253 41.788 35.878 1.00 7.74 115 GLN A O 1
ATOM 694 N N . ALA A 1 116 ? 7.294 41.859 33.856 1.00 6.94 116 ALA A N 1
ATOM 695 C CA . ALA A 1 116 ? 7.774 40.523 33.526 1.00 6.49 116 ALA A CA 1
ATOM 696 C C . ALA A 1 116 ? 9.303 40.520 33.310 1.00 6.62 116 ALA A C 1
ATOM 697 O O . ALA A 1 116 ? 10.000 39.596 33.717 1.00 6.52 116 ALA A O 1
ATOM 699 N N . PHE A 1 117 ? 9.814 41.543 32.612 1.00 6.71 117 PHE A N 1
ATOM 700 C CA . PHE A 1 117 ? 11.270 41.674 32.543 1.00 6.80 117 PHE A CA 1
ATOM 701 C C . PHE A 1 117 ? 11.874 41.874 33.927 1.00 7.02 117 PHE A C 1
ATOM 702 O O . PHE A 1 117 ? 12.976 41.375 34.213 1.00 6.61 117 PHE A O 1
ATOM 710 N N . ARG A 1 118 ? 11.180 42.597 34.796 1.00 7.21 118 ARG A N 1
ATOM 711 C CA . ARG A 1 118 ? 11.665 42.794 36.153 1.00 7.41 118 ARG A CA 1
ATOM 712 C C . ARG A 1 118 ? 11.800 41.490 36.955 1.00 7.11 118 ARG A C 1
ATOM 713 O O . ARG A 1 118 ? 12.822 41.298 37.644 1.00 7.43 118 ARG A O 1
ATOM 721 N N . ASP A 1 119 ? 10.860 40.578 36.765 1.00 7.16 119 ASP A N 1
ATOM 722 C CA . ASP A 1 119 ? 10.662 39.428 37.650 1.00 7.56 119 ASP A CA 1
ATOM 723 C C . ASP A 1 119 ? 10.926 38.044 37.075 1.00 8.48 119 ASP A C 1
ATOM 724 O O . ASP A 1 119 ? 11.195 37.123 37.848 1.00 8.85 119 ASP A O 1
ATOM 729 N N . ASP A 1 120 ? 10.744 37.865 35.769 1.00 7.77 120 ASP A N 1
ATOM 730 C CA . ASP A 1 120 ? 10.538 36.528 35.213 1.00 8.49 120 ASP A CA 1
ATOM 731 C C . ASP A 1 120 ? 11.796 36.058 34.482 1.00 7.92 120 ASP A C 1
ATOM 732 O O . ASP A 1 120 ? 12.211 36.668 33.516 1.00 7.34 120 ASP A O 1
ATOM 737 N N . PRO A 1 121 ? 12.421 34.964 34.954 1.00 7.59 121 PRO A N 1
ATOM 738 C CA . PRO A 1 121 ? 13.603 34.507 34.291 1.00 7.78 121 PRO A CA 1
ATOM 739 C C . PRO A 1 121 ? 13.464 34.246 32.796 1.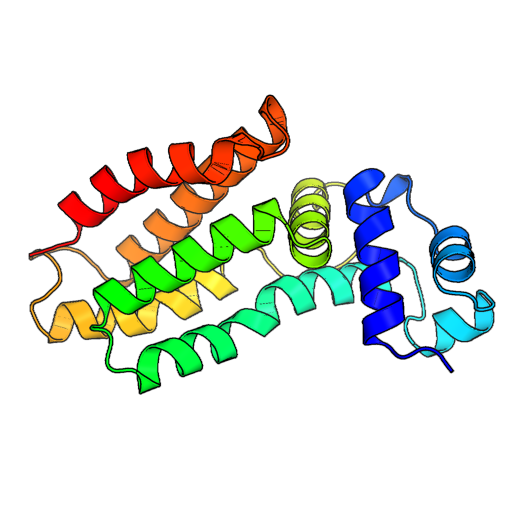00 7.30 121 PRO A C 1
ATOM 740 O O . PRO A 1 121 ? 14.457 34.403 32.057 1.00 6.77 121 PRO A O 1
ATOM 744 N N . VAL A 1 122 ? 12.315 33.761 32.343 1.00 7.12 122 VAL A N 1
ATOM 745 C CA . VAL A 1 122 ? 12.178 33.487 30.897 1.00 7.21 122 VAL A CA 1
ATOM 746 C C . VAL A 1 122 ? 12.321 34.790 30.086 1.00 6.92 122 VAL A C 1
ATOM 747 O O . VAL A 1 122 ? 12.919 34.799 29.003 1.00 7.07 122 VAL A O 1
ATOM 751 N N . MET A 1 123 ? 11.736 35.879 30.599 1.00 7.37 123 MET A N 1
ATOM 752 C CA . MET A 1 123 ? 11.876 37.163 29.921 1.00 7.31 123 MET A CA 1
ATOM 753 C C . MET A 1 123 ? 13.297 37.676 30.002 1.00 6.77 123 MET A C 1
ATOM 754 O O . MET A 1 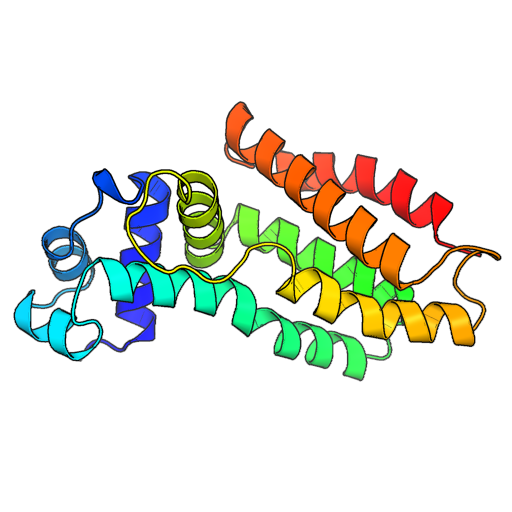123 ? 13.807 38.205 28.999 1.00 7.28 123 MET A O 1
ATOM 759 N N . GLN A 1 124 ? 13.918 37.552 31.154 1.00 6.59 124 GLN A N 1
ATOM 760 C CA . GLN A 1 124 ? 15.261 38.049 31.298 1.00 6.61 124 GLN A CA 1
ATOM 761 C C . GLN A 1 124 ? 16.215 37.271 30.371 1.00 6.57 124 GLN A C 1
ATOM 762 O O . GLN A 1 124 ? 17.111 37.821 29.752 1.00 6.92 124 GLN A O 1
ATOM 768 N N . ALA A 1 125 ? 16.016 35.968 30.293 1.00 5.99 125 ALA A N 1
ATOM 769 C CA . ALA A 1 125 ? 16.820 35.120 29.441 1.00 6.13 125 ALA A CA 1
ATOM 770 C C . ALA A 1 125 ? 16.578 35.407 27.976 1.00 6.71 125 ALA A C 1
ATOM 771 O O . ALA A 1 125 ? 17.505 35.472 27.178 1.00 7.57 125 ALA A O 1
ATOM 773 N N . GLY A 1 126 ? 15.310 35.582 27.607 1.00 6.84 126 GLY A N 1
ATOM 774 C CA . GLY A 1 126 ? 14.986 35.904 26.207 1.00 7.28 126 GLY A CA 1
ATOM 775 C C . GLY A 1 126 ? 15.697 37.154 25.769 1.00 7.71 126 GLY A C 1
ATOM 776 O O . GLY A 1 126 ? 16.297 37.189 24.700 1.00 7.34 126 GLY A O 1
ATOM 777 N N . ALA A 1 127 ? 15.652 38.179 26.599 1.00 7.88 127 ALA A N 1
ATOM 778 C CA . ALA A 1 127 ? 16.314 39.434 26.291 1.00 8.43 127 ALA A CA 1
ATOM 779 C C . ALA A 1 127 ? 17.826 39.277 26.249 1.00 9.19 127 ALA A C 1
ATOM 780 O O . ALA A 1 127 ? 18.510 39.765 25.323 1.00 10.43 127 ALA A O 1
ATOM 782 N N . ARG A 1 128 ? 18.402 38.558 27.213 1.00 8.82 128 ARG A N 1
ATOM 783 C CA . ARG A 1 128 ? 19.837 38.404 27.199 1.00 9.60 128 ARG A CA 1
ATOM 784 C C . ARG A 1 128 ? 20.312 37.623 26.001 1.00 10.48 128 ARG A C 1
ATOM 785 O O . ARG A 1 128 ? 21.324 37.985 25.391 1.00 12.75 128 ARG A O 1
ATOM 793 N N . LEU A 1 129 ? 19.622 36.541 25.647 1.00 9.33 129 LEU A N 1
ATOM 794 C CA . LEU A 1 129 ? 20.002 35.776 24.450 1.00 10.13 129 LEU A CA 1
ATOM 795 C C . LEU A 1 129 ? 19.921 36.643 23.189 1.00 11.20 129 LEU A C 1
ATOM 796 O O . LEU A 1 129 ? 20.846 36.602 22.350 1.00 12.32 129 LEU A O 1
ATOM 801 N N . GLN A 1 130 ? 18.867 37.436 23.051 1.00 11.42 130 GLN A N 1
ATOM 802 C CA . GLN A 1 130 ? 18.758 38.378 21.904 1.00 12.28 130 GLN A CA 1
ATOM 803 C C . GLN A 1 130 ? 19.833 39.480 21.937 1.00 16.50 130 GLN A C 1
ATOM 804 O O . GLN A 1 130 ? 20.271 39.976 20.877 1.00 18.48 130 GLN A O 1
ATOM 810 N N . SER A 1 131 ? 20.264 39.875 23.131 1.00 18.50 131 SER A N 1
ATOM 811 C CA . SER A 1 131 ? 21.325 40.891 23.248 1.00 21.72 131 SER A CA 1
ATOM 812 C C . SER A 1 131 ? 22.609 40.377 22.678 1.00 21.81 131 SER A C 1
ATOM 813 O O . SER A 1 131 ? 23.434 41.168 22.169 1.00 24.88 131 SER A O 1
ATOM 816 N N . GLU A 1 132 ? 22.815 39.063 22.820 1.00 19.18 132 GLU A N 1
ATOM 817 C CA . GLU A 1 132 ? 23.982 38.333 22.454 1.00 21.55 132 GLU A CA 1
ATOM 818 C C . GLU A 1 132 ? 23.861 37.781 21.043 1.00 19.86 132 GLU A C 1
ATOM 819 O O . GLU A 1 132 ? 24.734 37.110 20.599 1.00 18.73 132 GLU A O 1
ATOM 825 N N . ARG A 1 133 ? 22.810 38.132 20.302 1.00 17.15 133 ARG A N 1
ATOM 826 C CA . ARG A 1 133 ? 22.557 37.430 19.034 1.00 16.68 133 ARG A CA 1
ATOM 827 C C . ARG A 1 133 ? 23.693 37.464 18.013 1.00 18.30 133 ARG A C 1
ATOM 828 O O . ARG A 1 133 ? 23.841 36.522 17.280 1.00 17.96 133 ARG A O 1
ATOM 836 N N . ALA A 1 134 ? 24.446 38.568 17.944 1.00 19.34 134 ALA A N 1
ATOM 837 C CA . ALA A 1 134 ? 25.555 38.707 16.988 1.00 20.85 134 ALA A CA 1
ATOM 838 C C . ALA A 1 134 ? 26.690 37.714 17.229 1.00 23.19 134 ALA A C 1
ATOM 839 O O . ALA A 1 134 ? 27.492 37.461 16.328 1.00 25.35 134 ALA A O 1
ATOM 841 N N . SER A 1 135 ? 26.805 37.207 18.459 1.00 25.24 135 SER A N 1
ATOM 842 C CA . SER A 1 135 ? 27.798 36.183 18.784 1.00 27.29 135 SE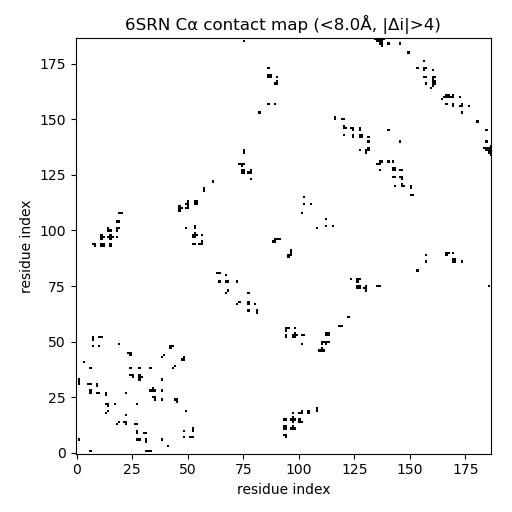R A CA 1
ATOM 843 C C . SER A 1 135 ? 27.228 34.915 19.446 1.00 27.07 135 SER A C 1
ATOM 844 O O . SER A 1 135 ? 27.887 34.287 20.268 1.00 28.32 135 SER A O 1
ATOM 847 N N . ILE A 1 136 ? 25.994 34.573 19.113 1.00 26.63 136 ILE A N 1
ATOM 848 C CA . ILE A 1 136 ? 25.427 33.262 19.406 1.00 25.33 136 ILE A CA 1
ATOM 849 C C . ILE A 1 136 ? 25.218 32.621 18.047 1.00 25.52 136 ILE A C 1
ATOM 850 O O . ILE A 1 136 ? 24.460 33.141 17.206 1.00 23.53 136 ILE A O 1
ATOM 855 N N . ASP A 1 137 ? 25.903 31.511 17.811 1.00 24.92 137 ASP A N 1
ATOM 856 C CA . ASP A 1 137 ? 25.688 30.747 16.607 1.00 27.22 137 ASP A CA 1
ATOM 857 C C . ASP A 1 137 ? 24.454 29.880 16.862 1.00 25.27 137 ASP A C 1
AT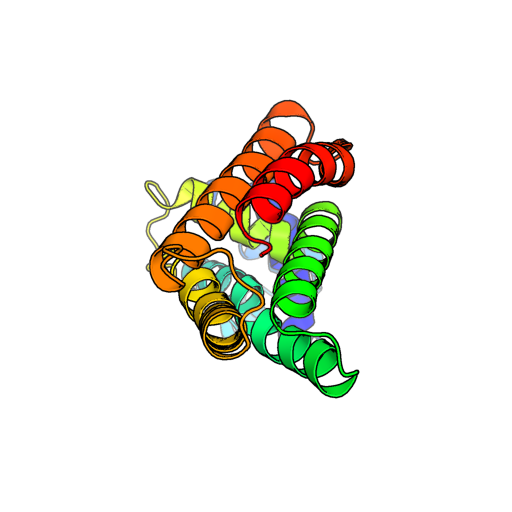OM 858 O O . ASP A 1 137 ? 24.550 28.697 17.192 1.00 24.80 137 ASP A O 1
ATOM 863 N N . ALA A 1 138 ? 23.295 30.501 16.736 1.00 20.34 138 ALA A N 1
ATOM 864 C CA . ALA A 1 138 ? 21.997 29.770 16.746 1.00 19.21 138 ALA A CA 1
ATOM 865 C C . ALA A 1 138 ? 20.976 30.585 15.939 1.00 15.30 138 ALA A C 1
ATOM 866 O O . ALA A 1 138 ? 21.049 31.791 15.960 1.00 17.20 138 ALA A O 1
ATOM 868 N N . GLU A 1 139 ? 20.025 29.954 15.244 1.00 16.50 139 GLU A N 1
ATOM 869 C CA . GLU A 1 139 ? 19.050 30.737 14.490 1.00 17.24 139 GLU A CA 1
ATOM 870 C C . GLU A 1 139 ? 17.925 31.211 15.467 1.00 13.59 139 GLU A C 1
ATOM 871 O O . GLU A 1 139 ? 16.918 30.563 15.558 1.00 10.28 139 GLU A O 1
ATOM 877 N N . LEU A 1 140 ? 18.111 32.307 16.215 1.00 12.90 140 LEU A N 1
ATOM 878 C CA . LEU A 1 140 ? 17.065 32.780 17.107 1.00 11.47 140 LEU A CA 1
ATOM 879 C C . LEU A 1 140 ? 16.048 33.570 16.311 1.00 11.38 140 LEU A C 1
ATOM 880 O O . LEU A 1 140 ? 16.380 34.105 15.234 1.00 12.66 140 LEU A O 1
ATOM 885 N N . PRO A 1 141 ? 14.804 33.643 16.782 1.00 10.79 141 PRO A N 1
ATOM 886 C CA . PRO A 1 141 ? 13.765 34.476 16.126 1.00 11.10 141 PRO A CA 1
ATOM 887 C C . PRO A 1 141 ? 14.254 35.937 15.965 1.00 10.62 141 PRO A C 1
ATOM 888 O O . PRO A 1 141 ? 14.968 36.480 16.810 1.00 10.72 141 PRO A O 1
ATOM 892 N N . LEU A 1 142 ? 13.808 36.590 14.900 1.00 10.83 142 LEU A N 1
ATOM 893 C CA . LEU A 1 142 ? 14.097 38.016 14.766 1.00 10.41 142 LEU A CA 1
ATOM 894 C C . LEU A 1 142 ? 13.518 38.752 15.974 1.00 9.14 142 LEU A C 1
ATOM 895 O O . LEU A 1 142 ? 12.340 38.523 16.329 1.00 9.24 142 LEU A O 1
ATOM 900 N N . PRO A 1 143 ? 14.321 39.648 16.565 1.00 8.66 143 PRO A N 1
ATOM 901 C CA . PRO A 1 143 ? 13.741 40.516 17.608 1.00 7.67 143 PRO A CA 1
ATOM 902 C C . PRO A 1 143 ? 12.762 41.562 17.081 1.00 7.49 143 PRO A C 1
ATOM 903 O O . PRO A 1 143 ? 12.713 41.854 15.857 1.00 7.63 143 PRO A O 1
ATOM 907 N N . TYR A 1 144 ? 11.956 42.079 17.981 1.00 7.13 144 TYR A N 1
ATOM 908 C CA . TYR A 1 144 ? 11.116 43.295 17.816 1.00 7.41 144 TYR A CA 1
ATOM 909 C C . TYR A 1 144 ? 9.871 43.083 16.961 1.00 7.56 144 TYR A C 1
ATOM 910 O O . TYR A 1 144 ? 8.822 43.721 17.223 1.00 7.57 144 TYR A O 1
ATOM 919 N N . VAL A 1 145 ? 9.975 42.227 15.937 1.00 8.63 145 VAL A N 1
ATOM 920 C CA . VAL A 1 145 ? 8.906 42.140 14.971 1.00 9.49 145 VAL A CA 1
ATOM 921 C C . VAL A 1 145 ? 7.619 41.523 15.550 1.00 8.70 145 VAL A C 1
ATOM 922 O O . VAL A 1 145 ? 6.536 41.918 15.177 1.00 9.41 145 VAL A O 1
ATOM 926 N N . ASP A 1 146 ? 7.730 40.574 16.479 1.00 9.57 146 ASP A N 1
ATOM 927 C CA . ASP A 1 146 ? 6.535 39.963 17.068 1.00 9.81 146 ASP A CA 1
ATOM 928 C C . ASP A 1 146 ? 5.733 40.983 17.879 1.00 8.93 146 ASP A C 1
ATOM 929 O O . ASP A 1 146 ? 4.531 41.083 17.726 1.00 9.52 146 ASP A O 1
ATOM 934 N N . TRP A 1 147 ? 6.420 41.765 18.704 1.00 8.65 147 TRP A N 1
ATOM 935 C CA . TRP A 1 147 ? 5.738 42.761 19.510 1.00 8.68 147 TRP A CA 1
ATOM 936 C C . TRP A 1 147 ? 5.208 43.880 18.622 1.00 8.71 147 TRP A C 1
ATOM 937 O O . TRP A 1 147 ? 4.146 44.380 18.862 1.00 8.60 147 TRP A O 1
ATOM 948 N N . THR A 1 148 ? 5.943 44.244 17.578 1.00 8.70 148 THR A N 1
ATOM 949 C CA . THR A 1 148 ? 5.462 45.263 16.668 1.00 8.88 148 THR A CA 1
ATOM 950 C C . THR A 1 148 ? 4.148 44.843 16.017 1.00 9.52 148 THR A C 1
ATOM 951 O O . THR A 1 148 ? 3.195 45.632 16.038 1.00 9.86 148 THR A O 1
ATOM 955 N N . HIS A 1 149 ? 4.112 43.620 15.509 1.00 10.49 149 HIS A N 1
ATOM 956 C CA . HIS A 1 149 ? 2.898 43.074 14.890 1.00 12.97 149 HIS A CA 1
ATOM 957 C C . HIS A 1 149 ? 1.765 42.947 15.887 1.00 11.96 149 HIS A C 1
ATOM 958 O O . HIS A 1 149 ? 0.586 43.251 15.579 1.00 12.19 149 HIS A O 1
ATOM 965 N N . LEU A 1 150 ? 2.102 42.524 17.098 1.00 11.57 150 LEU A N 1
ATOM 966 C CA . LEU A 1 150 ? 1.109 42.384 18.138 1.00 12.41 150 LEU A CA 1
ATOM 967 C C . LEU A 1 150 ? 0.413 43.696 18.467 1.00 12.31 150 LEU A C 1
ATOM 968 O O . LEU A 1 150 ? -0.812 43.769 18.495 1.00 13.86 150 LEU A O 1
ATOM 973 N N . LEU A 1 151 ? 1.165 44.764 18.647 1.00 11.19 151 LEU A N 1
ATOM 974 C CA . LEU A 1 151 ? 0.608 46.063 19.079 1.00 11.82 151 LEU A CA 1
ATOM 975 C C . LEU A 1 151 ? -0.052 46.852 17.945 1.00 12.33 151 LEU A C 1
ATOM 976 O O . LEU A 1 151 ? -0.909 47.695 18.141 1.00 12.20 151 LEU A O 1
ATOM 981 N N . GLU A 1 152 ? 0.378 46.595 16.726 1.00 12.85 152 GLU A N 1
ATOM 982 C CA . GLU A 1 152 ? -0.194 47.317 15.593 1.00 14.26 152 GLU A CA 1
ATOM 983 C C . GLU A 1 152 ? -1.728 47.175 15.504 1.00 12.93 152 GLU A C 1
ATOM 984 O O . GLU A 1 152 ? -2.428 48.099 15.100 1.00 12.64 152 GLU A O 1
ATOM 990 N N . VAL A 1 153 ? -2.243 45.992 15.834 1.00 12.16 153 VAL A N 1
ATOM 991 C CA . VAL A 1 153 ? -3.661 45.693 15.741 1.00 12.47 153 VAL A CA 1
ATOM 992 C C . VAL A 1 153 ? -4.516 46.611 16.623 1.00 11.70 153 VAL A C 1
ATOM 993 O O . VAL A 1 153 ? -5.391 47.343 16.090 1.00 11.02 153 VAL A O 1
ATOM 997 N N . PRO A 1 154 ? -4.293 46.619 17.961 1.00 10.33 154 PRO A N 1
ATOM 998 C CA . PRO A 1 154 ? -5.029 47.622 18.747 1.00 9.54 154 PRO A CA 1
ATOM 999 C C . PRO A 1 154 ? -4.758 49.058 18.382 1.00 9.00 154 PRO A C 1
ATOM 1000 O O . PRO A 1 154 ? -5.631 49.890 18.522 1.00 9.82 154 PRO A O 1
ATOM 1004 N N . LEU A 1 155 ? -3.559 49.375 17.899 1.00 8.79 155 LEU A N 1
ATOM 1005 C CA . LEU A 1 155 ? -3.290 50.712 17.483 1.00 9.00 155 LEU A CA 1
ATOM 1006 C C . LEU A 1 155 ? -4.100 51.089 16.229 1.00 9.13 155 LEU A C 1
ATOM 1007 O O . LEU A 1 155 ? -4.520 52.242 16.109 1.00 9.38 155 LEU A O 1
ATOM 1012 N N . GLN A 1 156 ? -4.324 50.134 15.324 1.00 9.85 156 GLN A N 1
ATOM 1013 C CA . GLN A 1 156 ? -5.241 50.360 14.178 1.00 10.74 156 GLN A CA 1
ATOM 1014 C C . GLN A 1 156 ? -6.637 50.625 14.657 1.00 10.94 156 GLN A C 1
ATOM 1015 O O . GLN A 1 156 ? -7.313 51.506 14.144 1.00 10.33 156 GLN A O 1
ATOM 1021 N N . ASP A 1 157 ? -7.100 49.843 15.622 1.00 10.25 157 ASP A N 1
ATOM 1022 C CA . ASP A 1 157 ? -8.424 50.073 16.182 1.00 10.62 157 ASP A CA 1
ATOM 1023 C C . ASP A 1 157 ? -8.526 51.453 16.826 1.00 10.23 157 ASP A C 1
ATOM 1024 O O . ASP A 1 157 ? -9.562 52.124 16.758 1.00 10.05 157 ASP A O 1
ATOM 1029 N N . ALA A 1 158 ? -7.451 51.852 17.526 1.00 9.74 158 ALA A N 1
ATOM 1030 C CA . ALA A 1 158 ? -7.429 53.151 18.177 1.00 10.06 158 ALA A CA 1
ATOM 1031 C C . ALA A 1 158 ? -7.580 54.251 17.141 1.00 10.91 158 ALA A C 1
ATOM 1032 O O . ALA A 1 158 ? -8.330 55.202 17.345 1.00 10.65 158 ALA A O 1
ATOM 1034 N N . ARG A 1 159 ? -6.873 54.105 16.018 1.00 11.39 159 ARG A N 1
ATOM 1035 C CA . ARG A 1 159 ? -7.000 55.088 14.927 1.00 12.57 159 ARG A CA 1
ATOM 1036 C C . ARG A 1 159 ? -8.445 55.163 14.422 1.00 12.84 159 ARG A C 1
ATOM 1037 O O . ARG A 1 159 ? -9.010 56.238 14.333 1.00 12.31 159 ARG A O 1
ATOM 1045 N N . GLU A 1 160 ? -9.013 54.022 14.063 1.00 12.70 160 GLU A N 1
ATOM 1046 C CA . GLU A 1 160 ? -10.387 53.956 13.517 1.00 13.64 160 GLU A CA 1
ATOM 1047 C C . GLU A 1 160 ? -11.421 54.488 14.503 1.00 13.36 160 GLU A C 1
ATOM 1048 O O . GLU A 1 160 ? -12.479 55.029 14.111 1.00 11.98 160 GLU A O 1
ATOM 1054 N N . ALA A 1 161 ? -11.146 54.274 15.780 1.00 12.43 161 ALA A N 1
ATOM 1055 C CA . ALA A 1 161 ? -12.007 54.697 16.860 1.00 12.66 161 ALA A CA 1
ATOM 1056 C C . ALA A 1 161 ? -11.940 56.203 17.128 1.00 13.17 161 ALA A C 1
ATOM 1057 O O . ALA A 1 161 ? -12.762 56.736 17.822 1.00 14.37 161 ALA A O 1
ATOM 1059 N N . GLY A 1 162 ? -10.923 56.889 16.631 1.00 11.33 162 GLY A N 1
ATOM 1060 C CA . GLY A 1 162 ? -10.723 58.291 16.991 1.00 12.03 162 GLY A CA 1
ATOM 1061 C C . GLY A 1 162 ? -9.976 58.511 18.301 1.00 12.67 162 GLY A C 1
ATOM 1062 O O . GLY A 1 162 ? -9.964 59.615 18.864 1.00 12.69 162 GLY A O 1
ATOM 1063 N N . GLN A 1 163 ? -9.320 57.463 18.802 1.00 13.20 163 GLN A N 1
ATOM 1064 C CA . GLN A 1 163 ? -8.599 57.560 20.058 1.00 14.74 163 GLN A CA 1
ATOM 1065 C C . GLN A 1 163 ? -7.184 58.100 19.866 1.00 15.35 163 GLN A C 1
ATOM 1066 O O . GLN A 1 163 ? -6.547 58.650 20.781 1.00 15.11 163 GLN A O 1
ATOM 1072 N N . LEU A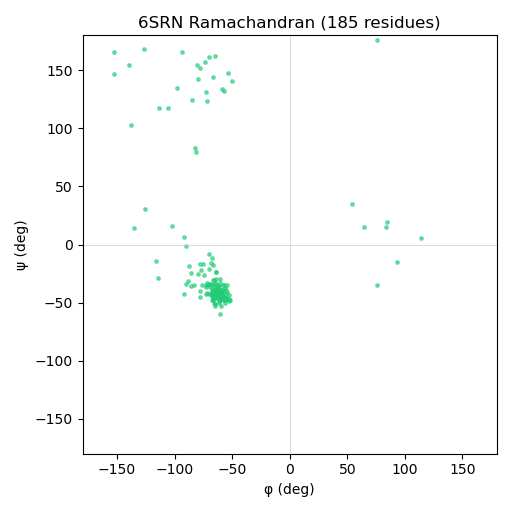 1 164 ? -6.673 57.905 18.659 1.00 16.97 164 LEU A N 1
ATOM 1073 C CA . LEU A 1 164 ? -5.273 58.171 18.349 1.00 17.78 164 LEU A CA 1
ATOM 1074 C C . LEU A 1 164 ? -5.214 59.557 17.706 1.00 20.10 164 LEU A C 1
ATOM 1075 O O . LEU A 1 164 ? -6.065 59.909 16.865 1.00 23.06 164 LEU A O 1
ATOM 1080 N N . ARG A 1 165 ? -4.275 60.396 18.127 1.00 19.42 165 ARG A N 1
ATOM 1081 C CA . ARG A 1 165 ? -4.089 61.733 17.553 1.00 18.83 165 ARG A CA 1
ATOM 1082 C C . ARG A 1 165 ? -4.004 61.708 16.014 1.00 19.26 165 ARG A C 1
ATOM 1083 O O . ARG A 1 165 ? -3.393 60.812 15.415 1.00 17.44 165 ARG A O 1
ATOM 1091 N N . ALA A 1 166 ? -4.628 62.715 15.403 1.00 20.91 166 ALA A N 1
ATOM 1092 C CA . ALA A 1 166 ? -4.698 62.827 13.958 1.00 21.31 166 ALA A CA 1
ATOM 1093 C C . ALA A 1 166 ? -3.319 62.846 13.364 1.00 18.58 166 ALA A C 1
ATOM 1094 O O . ALA A 1 166 ? -2.412 63.560 13.831 1.00 17.37 166 ALA A O 1
ATOM 1096 N N . GLY A 1 167 ? -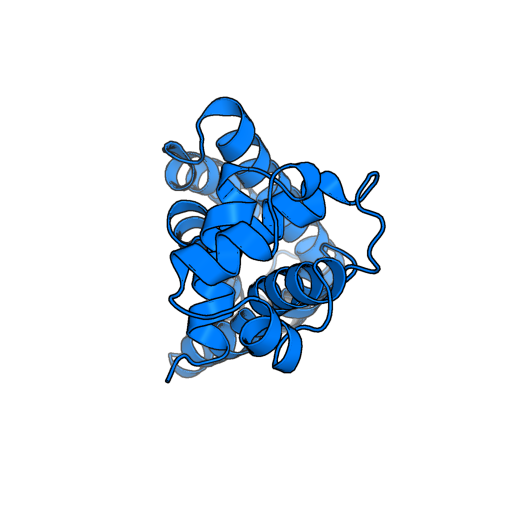3.163 62.023 12.333 1.00 18.85 167 GLY A N 1
ATOM 1097 C CA . GLY A 1 167 ? -1.931 61.955 11.591 1.00 18.11 167 GLY A CA 1
ATOM 1098 C C . GLY A 1 167 ? -0.973 60.892 12.087 1.00 16.52 167 GLY A C 1
ATOM 1099 O O . GLY A 1 167 ? -0.014 60.569 11.388 1.00 16.24 167 GLY A O 1
ATOM 1100 N N . VAL A 1 168 ? -1.203 60.362 13.299 1.00 15.20 168 VAL A N 1
ATOM 1101 C CA . VAL A 1 168 ? -0.346 59.301 13.811 1.00 14.83 168 VAL A CA 1
ATOM 1102 C C . VAL A 1 168 ? -0.614 57.998 13.065 1.00 14.41 168 VAL A C 1
ATOM 1103 O O . VAL A 1 168 ? -1.753 57.551 12.967 1.00 14.75 168 VAL A O 1
ATOM 1107 N N . ASP A 1 169 ? 0.416 57.425 12.475 1.00 12.55 169 ASP A N 1
ATOM 1108 C CA . ASP A 1 169 ? 0.293 56.161 11.766 1.00 12.25 169 ASP A CA 1
ATOM 1109 C C . ASP A 1 169 ? 0.419 55.021 12.756 1.00 10.88 169 ASP A C 1
ATOM 1110 O O . ASP A 1 169 ? 1.439 54.935 13.484 1.00 10.49 169 ASP A O 1
ATOM 1115 N N . PRO A 1 170 ? -0.567 54.112 12.814 1.00 9.59 170 PRO A N 1
ATOM 1116 C CA . PRO A 1 170 ? -0.478 52.969 13.741 1.00 9.12 170 PRO A CA 1
ATOM 1117 C C . PRO A 1 170 ? 0.794 52.115 13.620 1.00 8.86 170 PRO A C 1
ATOM 1118 O O . PRO A 1 170 ? 1.328 51.687 14.673 1.00 8.00 170 PRO A O 1
ATOM 1122 N N . ALA A 1 171 ? 1.272 51.845 12.391 1.00 8.81 171 ALA A N 1
ATOM 1123 C CA . ALA A 1 171 ? 2.454 50.999 12.212 1.00 8.37 171 ALA A CA 1
ATOM 1124 C C . ALA A 1 171 ? 3.666 51.735 12.776 1.00 7.86 171 ALA A C 1
ATOM 1125 O O . ALA A 1 171 ? 4.523 51.150 13.452 1.00 8.04 171 ALA A O 1
ATOM 1127 N N . ALA A 1 172 ? 3.718 53.040 12.553 1.00 7.26 172 ALA A N 1
ATOM 1128 C CA . ALA A 1 172 ? 4.806 53.835 13.080 1.00 6.86 172 ALA A CA 1
ATOM 1129 C C . ALA A 1 172 ? 4.778 53.913 14.589 1.00 6.55 172 ALA A C 1
ATOM 1130 O O . ALA A 1 172 ? 5.818 53.829 15.220 1.00 6.60 172 ALA A O 1
ATOM 1132 N N . ALA A 1 173 ? 3.603 54.059 15.163 1.00 6.09 173 ALA A N 1
ATOM 1133 C CA . ALA A 1 173 ? 3.431 54.074 16.608 1.00 5.95 173 ALA A CA 1
ATOM 1134 C C . ALA A 1 173 ? 3.850 52.746 17.229 1.00 5.88 173 ALA A C 1
ATOM 1135 O O . ALA A 1 173 ? 4.484 52.744 18.285 1.00 5.94 173 ALA A O 1
ATOM 1137 N N . ALA A 1 174 ? 3.544 51.642 16.577 1.00 5.77 174 ALA A N 1
ATOM 1138 C CA . ALA A 1 174 ? 3.892 50.337 17.089 1.00 5.54 174 ALA A CA 1
ATOM 1139 C C . ALA A 1 174 ? 5.423 50.239 17.075 1.00 5.57 174 ALA A C 1
ATOM 1140 O O . ALA A 1 174 ? 6.019 49.799 18.039 1.00 5.82 174 ALA A O 1
ATOM 1142 N N . ARG A 1 175 ? 6.055 50.558 15.951 1.00 5.71 175 ARG A N 1
ATOM 1143 C CA . ARG A 1 175 ? 7.513 50.533 15.923 1.00 6.28 175 ARG A CA 1
ATOM 1144 C C . ARG A 1 175 ? 8.156 51.400 16.985 1.00 6.69 175 ARG A C 1
ATOM 1145 O O . ARG A 1 175 ? 9.118 50.989 17.648 1.00 6.78 175 ARG A O 1
ATOM 1153 N N . SER A 1 176 ? 7.659 52.614 17.134 1.00 6.69 176 SER A N 1
ATOM 1154 C CA . SER A 1 176 ? 8.231 53.589 18.089 1.00 7.00 176 SER A CA 1
ATOM 1155 C C . SER A 1 176 ? 8.100 53.066 19.519 1.00 6.30 176 SER A C 1
ATOM 1156 O O . SER A 1 176 ? 9.001 53.196 20.353 1.00 6.79 176 SER A O 1
ATOM 1159 N N . LEU A 1 177 ? 6.926 52.560 19.829 1.00 6.22 177 LEU A N 1
ATOM 1160 C CA . LEU A 1 177 ? 6.674 52.023 21.172 1.00 5.93 177 LEU A CA 1
ATOM 1161 C C . LEU A 1 177 ? 7.587 50.840 21.503 1.00 5.74 177 LEU A C 1
ATOM 1162 O O . LEU A 1 177 ? 8.202 50.728 22.577 1.00 5.82 177 LEU A O 1
ATOM 1167 N N . VAL A 1 178 ? 7.718 49.934 20.556 1.00 5.50 178 VAL A N 1
ATOM 1168 C CA . VAL A 1 178 ? 8.554 48.736 20.800 1.00 5.83 178 VAL A CA 1
ATOM 1169 C C . VAL A 1 178 ? 10.015 49.152 20.949 1.00 5.91 178 VAL A C 1
ATOM 1170 O O . VAL A 1 178 ? 10.702 48.712 21.857 1.00 6.24 178 VAL A O 1
ATOM 1174 N N . ALA A 1 179 ? 10.502 49.998 20.047 1.00 5.69 179 ALA A N 1
ATOM 1175 C CA . ALA A 1 179 ? 11.913 50.417 20.137 1.00 6.24 179 ALA A CA 1
ATOM 1176 C C . ALA A 1 179 ? 12.171 51.205 21.418 1.00 6.29 179 ALA A C 1
ATOM 1177 O O . ALA A 1 179 ? 13.183 50.980 22.103 1.00 7.08 179 ALA A O 1
ATOM 1179 N N . ALA A 1 180 ? 11.274 52.124 21.758 1.00 6.13 180 ALA A N 1
ATOM 1180 C CA . ALA A 1 180 ? 11.466 52.923 22.986 1.00 6.18 180 ALA A CA 1
ATOM 1181 C C . ALA A 1 180 ? 11.430 52.055 24.252 1.00 5.66 180 ALA A C 1
ATOM 1182 O O . ALA A 1 180 ? 12.238 52.226 25.174 1.00 5.87 180 ALA A O 1
ATOM 1184 N N . PHE A 1 181 ? 10.438 51.171 24.320 1.00 5.61 181 PHE A N 1
ATOM 1185 C CA . PHE A 1 181 ? 10.315 50.261 25.446 1.00 5.77 181 PHE A CA 1
ATOM 1186 C C . PHE A 1 181 ? 11.558 49.346 25.531 1.00 5.60 181 PHE A C 1
ATOM 1187 O O . PHE A 1 181 ? 12.160 49.173 26.575 1.00 5.51 181 PHE A O 1
ATOM 1195 N N . PHE A 1 182 ? 11.954 48.797 24.389 1.00 5.69 182 PHE A N 1
ATOM 1196 C CA . PHE A 1 182 ? 13.151 48.005 24.350 1.00 5.62 182 PHE A CA 1
ATOM 1197 C C . PHE A 1 182 ? 14.346 48.763 24.952 1.00 5.46 182 PHE A C 1
ATOM 1198 O O . PHE A 1 182 ? 15.126 48.252 25.750 1.00 5.84 182 PHE A O 1
ATOM 1206 N N . GLY A 1 183 ? 14.512 50.005 24.514 1.00 5.47 183 GLY A N 1
ATOM 1207 C CA . GLY A 1 183 ? 15.646 50.765 24.952 1.00 5.24 183 GLY A CA 1
ATOM 1208 C C . GLY A 1 183 ? 15.595 51.055 26.448 1.00 5.32 183 GLY A C 1
ATOM 1209 O O . GLY A 1 183 ? 16.583 50.916 27.176 1.00 5.36 183 GLY A O 1
ATOM 1210 N N . MET A 1 184 ? 14.402 51.428 26.922 1.00 5.26 184 MET A N 1
ATOM 1211 C CA . MET A 1 184 ? 14.190 51.703 28.351 1.00 5.55 184 MET A CA 1
ATOM 1212 C C . MET A 1 184 ? 14.558 50.485 29.204 1.00 5.26 184 MET A C 1
ATOM 1213 O O . MET A 1 184 ? 15.304 50.609 30.197 1.00 4.93 184 MET A O 1
ATOM 1218 N N . GLN A 1 185 ? 14.065 49.317 28.796 1.00 5.05 185 GLN A N 1
ATOM 1219 C CA . GLN A 1 185 ? 14.305 48.134 29.634 1.00 5.20 185 GLN A CA 1
ATOM 1220 C C . GLN A 1 185 ? 15.779 47.730 29.576 1.00 5.07 185 GLN A C 1
ATOM 1221 O O . GLN A 1 185 ? 16.314 47.225 30.543 1.00 5.31 185 GLN A O 1
ATOM 1227 N N . HIS A 1 186 ? 16.412 47.923 28.416 1.00 5.40 186 HIS A N 1
ATOM 1228 C CA . HIS A 1 186 ? 17.816 47.591 28.242 1.00 5.51 186 HIS A CA 1
ATOM 1229 C C . HIS A 1 186 ? 18.701 48.481 29.081 1.00 5.35 186 HIS A C 1
ATOM 1230 O O . HIS A 1 186 ? 19.625 48.005 29.731 1.00 5.25 186 HIS A O 1
ATOM 1237 N N . VAL A 1 187 ? 18.412 49.789 29.059 1.00 5.16 187 VAL A N 1
ATOM 1238 C CA . VAL A 1 187 ? 19.171 50.675 29.898 1.00 4.97 187 VAL A CA 1
ATOM 1239 C C . VAL A 1 187 ? 19.018 50.292 31.370 1.00 5.02 187 VAL A C 1
ATOM 1240 O O . VAL A 1 187 ? 19.991 50.290 32.118 1.00 4.95 187 VAL A O 1
ATOM 1244 N N . SER A 1 188 ? 17.790 50.022 31.775 1.00 4.88 188 SER A N 1
ATOM 1245 C CA . SER A 1 188 ? 17.512 49.618 33.136 1.00 5.18 188 SER A CA 1
ATOM 1246 C C . SER A 1 188 ? 18.256 48.339 33.513 1.00 5.46 188 SER A C 1
ATOM 1247 O O . SER A 1 188 ? 18.817 48.241 34.606 1.00 5.19 188 SER A O 1
ATOM 1250 N N . ASP A 1 189 ? 18.324 47.369 32.612 1.00 6.06 189 ASP A N 1
ATOM 1251 C CA . ASP A 1 189 ? 19.062 46.162 32.858 1.00 6.81 189 ASP A CA 1
ATOM 1252 C C . ASP A 1 189 ? 20.551 46.475 32.995 1.00 6.32 189 ASP A C 1
ATOM 1253 O O . ASP A 1 189 ? 21.203 46.039 33.937 1.00 6.55 189 ASP A O 1
ATOM 1258 N N . ASN A 1 190 ? 21.095 47.199 32.022 1.00 5.78 190 ASN A N 1
ATOM 1259 C CA . ASN A 1 190 ? 22.533 47.397 31.956 1.00 6.35 190 ASN A CA 1
ATOM 1260 C C . ASN A 1 190 ? 23.031 48.136 33.185 1.00 6.38 190 ASN A C 1
ATOM 1261 O O . ASN A 1 190 ? 24.094 47.767 33.734 1.00 6.91 190 ASN A O 1
ATOM 1266 N N . LEU A 1 191 ? 22.317 49.207 33.569 1.00 6.06 191 LEU A N 1
ATOM 1267 C CA . LEU A 1 191 ? 22.769 50.041 34.655 1.00 6.22 191 LEU A CA 1
ATOM 1268 C C . LEU A 1 191 ? 22.353 49.572 36.023 1.00 6.32 191 LEU A C 1
ATOM 1269 O O . LEU A 1 191 ? 23.130 49.707 36.972 1.00 6.58 191 LEU A O 1
ATOM 1274 N N . HIS A 1 192 ? 21.143 49.013 36.116 1.00 6.63 192 HIS A N 1
ATOM 1275 C CA . HIS A 1 192 ? 20.513 48.773 37.407 1.00 6.88 192 HIS A CA 1
ATOM 1276 C C . HIS A 1 192 ? 19.867 47.425 37.582 1.00 6.91 192 HIS A C 1
ATOM 1277 O O . HIS A 1 192 ? 19.112 47.218 38.557 1.00 7.31 192 HIS A O 1
ATOM 1284 N N . GLN A 1 193 ? 20.159 46.482 36.702 1.00 7.03 193 GLN A N 1
ATOM 1285 C CA . GLN A 1 193 ? 19.614 45.138 36.773 1.00 7.40 193 GLN A CA 1
ATOM 1286 C C . GLN A 1 193 ? 18.058 45.133 36.844 1.00 6.88 193 GLN A C 1
ATOM 1287 O O . GLN A 1 193 ? 17.438 44.327 37.545 1.00 7.45 193 GLN A O 1
ATOM 1293 N N . ARG A 1 194 ? 17.479 46.111 36.147 1.00 6.14 194 ARG A N 1
ATOM 1294 C CA . ARG A 1 194 ? 16.054 46.341 36.036 1.00 6.07 194 ARG A CA 1
ATOM 1295 C C . ARG A 1 194 ? 15.341 46.710 37.335 1.00 6.15 194 ARG A C 1
ATOM 1296 O O . ARG A 1 194 ? 14.119 46.789 37.379 1.00 6.37 194 ARG A O 1
ATOM 1304 N N . ALA A 1 195 ? 16.090 47.088 38.356 1.00 6.31 195 ALA A N 1
ATOM 1305 C CA . ALA A 1 195 ? 15.484 47.377 39.662 1.00 6.76 195 ALA A CA 1
ATOM 1306 C C . ALA A 1 195 ? 14.527 48.601 39.577 1.00 6.76 195 ALA A C 1
ATOM 1307 O O . ALA A 1 195 ? 13.521 48.663 40.265 1.00 7.23 195 ALA A O 1
ATOM 1309 N N . ASP A 1 196 ? 14.878 49.555 38.728 1.00 6.07 196 ASP A N 1
ATOM 1310 C CA . ASP A 1 196 ? 14.163 50.815 38.580 1.00 5.51 196 ASP A CA 1
ATOM 1311 C C . ASP A 1 196 ? 13.275 50.816 37.323 1.00 5.45 196 ASP A C 1
ATOM 1312 O O . ASP A 1 196 ? 12.779 51.859 36.909 1.00 5.48 196 ASP A O 1
ATOM 1317 N N . ILE A 1 197 ? 13.005 49.658 36.736 1.00 5.32 197 ILE A N 1
ATOM 1318 C CA . ILE A 1 197 ? 12.326 49.600 35.447 1.00 5.38 197 ILE A CA 1
ATOM 1319 C C . ILE A 1 197 ? 10.955 50.257 35.473 1.00 5.50 197 ILE A C 1
ATOM 1320 O O . ILE A 1 197 ? 10.560 50.927 34.498 1.00 5.44 197 ILE A O 1
ATOM 1325 N N . MET A 1 198 ? 10.211 50.089 36.553 1.00 6.19 198 MET A N 1
ATOM 1326 C CA . MET A 1 198 ? 8.846 50.630 36.542 1.00 6.65 198 MET A CA 1
ATOM 1327 C C . MET A 1 198 ? 8.820 52.168 36.500 1.00 6.80 198 MET A C 1
ATOM 1328 O O . MET A 1 198 ? 7.978 52.754 35.783 1.00 7.27 198 MET A O 1
ATOM 1333 N N . GLU A 1 199 ? 9.749 52.804 37.240 1.00 7.55 199 GLU A N 1
ATOM 1334 C CA . GLU A 1 199 ? 9.864 54.252 37.217 1.00 8.21 199 GLU A CA 1
ATOM 1335 C C . GLU A 1 199 ? 10.344 54.747 35.875 1.00 7.37 199 GLU A C 1
ATOM 1336 O O . GLU A 1 199 ? 9.956 55.841 35.463 1.00 7.65 199 GLU A O 1
ATOM 1342 N N . ARG A 1 200 ? 11.305 54.038 35.288 1.00 6.26 200 ARG A N 1
ATOM 1343 C CA . ARG A 1 200 ? 11.856 54.459 33.994 1.00 6.09 200 ARG A CA 1
ATOM 1344 C C . ARG A 1 200 ? 10.767 54.347 32.937 1.00 5.97 200 ARG A C 1
ATOM 1345 O O . ARG A 1 200 ? 10.657 55.195 32.044 1.00 6.36 200 ARG A O 1
ATOM 1353 N N . TRP A 1 201 ? 9.986 53.271 32.971 1.00 6.09 201 TRP A N 1
ATOM 1354 C CA . TRP A 1 201 ? 8.861 53.126 32.029 1.00 6.57 201 TRP A CA 1
ATOM 1355 C C . TRP A 1 201 ? 7.792 54.192 32.252 1.00 7.14 201 TRP A C 1
ATOM 1356 O O . TRP A 1 201 ? 7.358 54.778 31.311 1.00 7.78 201 TRP A O 1
ATOM 1367 N N . GLN A 1 202 ? 7.455 54.471 33.501 1.00 7.32 202 GLN A N 1
ATOM 1368 C CA . GLN A 1 202 ? 6.446 55.498 33.765 1.00 8.93 202 GLN A CA 1
ATOM 1369 C C . GLN A 1 202 ? 6.791 56.815 33.142 1.00 8.37 202 GLN A C 1
ATOM 1370 O O . GLN A 1 202 ? 5.959 57.441 32.500 1.00 8.22 202 GLN A O 1
ATOM 1376 N N . GLU A 1 203 ? 8.040 57.248 33.298 1.00 7.32 203 GLU A N 1
ATOM 1377 C CA . GLU A 1 203 ? 8.359 58.591 32.823 1.00 8.34 203 GLU A CA 1
ATOM 1378 C C . GLU A 1 203 ? 8.401 58.658 31.296 1.00 8.14 203 GLU A C 1
ATOM 1379 O O . GLU A 1 203 ? 8.092 59.676 30.720 1.00 8.56 203 GLU A O 1
ATOM 1385 N N . LEU A 1 204 ? 8.819 57.591 30.646 1.00 8.23 204 LEU A N 1
ATOM 1386 C CA . LEU A 1 204 ? 8.864 57.558 29.189 1.00 8.12 204 LEU A CA 1
ATOM 1387 C C . LEU A 1 204 ? 7.443 57.329 28.611 1.00 9.20 204 LEU A C 1
ATOM 1388 O O . LEU A 1 204 ? 7.078 58.004 27.646 1.00 9.30 204 LEU A O 1
ATOM 1393 N N . ARG A 1 205 ? 6.693 56.392 29.162 1.00 9.03 205 ARG A N 1
ATOM 1394 C CA . ARG A 1 205 ? 5.298 56.096 28.777 1.00 10.95 205 ARG A CA 1
ATOM 1395 C C . ARG A 1 205 ? 4.448 57.357 28.876 1.00 9.30 205 ARG A C 1
ATOM 1396 O O . ARG A 1 205 ? 3.601 57.639 27.990 1.00 8.26 205 ARG A O 1
ATOM 1404 N N . GLU A 1 206 ? 4.674 58.169 29.899 1.00 8.80 206 GLU A N 1
ATOM 1405 C CA . GLU A 1 206 ? 3.874 59.396 30.024 1.00 8.59 206 GLU A CA 1
ATOM 1406 C C . GLU A 1 206 ? 4.040 60.280 28.783 1.00 8.03 206 GLU A C 1
ATOM 1407 O O . GLU A 1 206 ? 3.046 60.825 28.229 1.00 8.18 206 GLU A O 1
ATOM 1413 N N . LEU A 1 207 ? 5.264 60.407 28.314 1.00 8.19 207 LEU A N 1
ATOM 1414 C CA . LEU A 1 207 ? 5.491 61.178 27.096 1.00 8.60 207 LEU A CA 1
ATOM 1415 C C . LEU A 1 207 ? 4.884 60.497 25.865 1.00 8.48 207 LEU A C 1
ATOM 1416 O O . LEU A 1 207 ? 4.195 61.123 25.064 1.00 8.14 207 LEU A O 1
ATOM 1421 N N . MET A 1 208 ? 5.132 59.203 25.702 1.00 8.79 208 MET A N 1
ATOM 1422 C CA . MET A 1 208 ? 4.684 58.524 24.485 1.00 9.28 208 MET A CA 1
ATOM 1423 C C . MET A 1 208 ? 3.187 58.532 24.398 1.00 8.39 208 MET A C 1
ATOM 1424 O O . MET A 1 208 ? 2.661 58.806 23.330 1.00 8.27 208 MET A O 1
ATOM 1429 N N . PHE A 1 209 ? 2.495 58.209 25.482 1.00 7.92 209 PHE A N 1
ATOM 1430 C CA . PHE A 1 209 ? 1.032 58.159 25.413 1.00 8.13 209 PHE A CA 1
ATOM 1431 C C . PHE A 1 209 ? 0.396 59.543 25.380 1.00 8.03 209 PHE A C 1
ATOM 1432 O O . PHE A 1 209 ? -0.646 59.687 24.755 1.00 8.01 209 PHE A O 1
ATOM 1440 N N . PHE A 1 210 ? 1.063 60.551 25.922 1.00 7.71 210 PHE A N 1
ATOM 1441 C CA . PHE A 1 210 ? 0.598 61.942 25.754 1.00 7.94 210 PHE A CA 1
ATOM 1442 C C . PHE A 1 210 ? 0.575 62.294 24.270 1.00 7.67 210 PHE A C 1
ATOM 1443 O O . PHE A 1 210 ? -0.397 62.929 23.770 1.00 8.55 210 PHE A O 1
ATOM 1451 N N . ALA A 1 211 ? 1.596 61.821 23.558 1.00 7.98 211 ALA A N 1
ATOM 1452 C CA . ALA A 1 211 ? 1.726 62.068 22.116 1.00 8.54 211 ALA A CA 1
ATOM 1453 C C . ALA A 1 211 ? 0.808 61.211 21.246 1.00 9.10 211 ALA A C 1
ATOM 1454 O O . ALA A 1 211 ? 0.551 61.564 20.092 1.00 10.90 211 ALA A O 1
ATOM 1456 N N . LEU A 1 212 ? 0.339 60.068 21.747 1.00 9.02 212 LEU A N 1
ATOM 1457 C CA . LEU A 1 212 ? -0.515 59.168 20.984 1.00 10.08 212 LEU A CA 1
ATOM 1458 C C . LEU A 1 212 ? -1.985 59.491 21.162 1.00 11.47 212 LEU A C 1
ATOM 1459 O O . LEU A 1 212 ? -2.776 59.248 20.272 1.00 12.10 212 LEU A O 1
ATOM 1464 N N . ARG A 1 213 ? -2.371 59.938 22.341 1.00 12.51 213 ARG A N 1
ATOM 1465 C CA . ARG A 1 213 ? -3.816 60.166 22.599 1.00 14.82 213 ARG A CA 1
ATOM 1466 C C . ARG A 1 213 ? -4.393 61.378 21.892 1.00 15.36 213 ARG A C 1
ATOM 1467 O O . ARG A 1 213 ? -3.866 62.499 21.957 1.00 16.00 213 ARG A O 1
ATOM 1475 N N . ALA A 1 214 ? -5.523 61.171 21.238 1.00 14.41 214 ALA A N 1
ATOM 1476 C CA . ALA A 1 214 ? -6.304 62.278 20.759 1.00 15.40 214 ALA A CA 1
ATOM 1477 C C . ALA A 1 214 ? -6.788 63.062 21.975 1.00 17.62 214 ALA A C 1
ATOM 1478 O O . ALA A 1 214 ? -7.204 62.462 22.994 1.00 18.19 214 ALA A O 1
#

Organism: Streptomyces coelicolor (NCBI:txid1902)

Foldseek 3Di:
DDDPVLLLQLQLQQCLVQNLVRDALCNSCVSSPHHSVVVCVSPVGSQSSLQVLLVVLLVPQVVVLVVVVVVPDALVVSVVVSLVVLLVCCLDGSSNSSNLRNVVCVVPDPHPHDDPPPSQLVVSLVSLVVCVVVQFFDPPDRSSVLSSVVSVVSSVLQVVCCVPPVSPCSNVSCVVVVVVSVVNTGD

InterPro domains:
  IPR001647 DNA-binding HTH domain, TetR-type [PF00440] (34-80)
  IPR001647 DNA-binding HTH domain, TetR-type [PR00455] (34-47)
  IPR001647 DNA-binding HTH domain, TetR-type [PR00455] (55-78)
  IPR001647 DNA-binding HTH domain, TetR-type [PS50977] (28-88)
  IPR009057 Homedomain-like superfamily [SSF46689] (22-104)
  IPR036271 Tetracyclin repressor-like, C-terminal domain superfamily [SSF48498] (101-212)
  IPR047923 A-factor receptor protein-like [NF041196] (24-212)
  IPR050109 HTH-type, TetR-like transcriptional regulator [PTHR30055] (17-214)
  IPR054126 CprB tetracyclin repressor-like, C-terminal domain [PF21935] (103-209)

B-factor: mean 15.23, std 9.31, range [4.88, 52.92]

Sequence (187 aa):
IKTRAQILEAASEIFASRGYRGASVKDVAERVGMTKGAVYFHFPSKESLAIAVVEEHYARWPAAMEEIRIQGFTPLETVEEMLHRAAQAFRDDPVMQAGARLQSERASIDAELPLPYVDWTHLLEVPLQDAREAGQLRAGVDPAAAARSLVAAFFGMQHVSDNLHQRADIMERWQELRELMFFALRA

Radius of gyration: 18.03 Å; Cα contacts (8 Å, |Δi|>4): 213; chains: 1; bounding box: 42×50×28 Å

GO terms:
  GO:0042802 identical protein binding (F, IPI)

Solvent-accessible surface area: 9869 Å² total; per-residue (Å²): 215,80,73,117,69,81,0,19,65,6,0,0,64,1,1,24,77,102,2,24,229,44,3,39,8,136,40,1,3,139,113,7,65,42,97,88,52,41,0,78,172,44,2,99,36,46,71,30,1,0,46,11,0,0,89,53,7,26,70,73,13,72,73,16,29,82,94,0,140,120,115,62,97,58,37,2,75,9,0,43,45,0,3,72,63,1,0,67,16,20,90,92,37,34,4,0,45,0,0,15,85,0,17,71,43,113,108,96,12,135,25,166,26,34,114,12,97,66,67,24,22,124,29,0,48,93,9,0,67,69,0,114,145,72,52,47,11,121,98,85,23,61,3,25,36,6,0,138,58,0,12,63,28,11,72,26,18,3,56,81,0,46,86,118,86,140,16,81,20,0,49,95,80,4,83,97,44,58,91,115,39,7,136,43,13,118,102

Secondary structure (DSSP, 8-state):
---HHHHHHHHHHHHHHHHHHH--HHHHHHHHTS-HHHHHHH-SSHHHHHHHHHHHHHHTHHHHHHHHHTTT--HHHHHHHHHHHHHHHHHH-HHHHHHHHHHHTGGG--S-PPPSSHHHHHHHHHHHHHHHHHT-BPTT--HHHHHHHHHHHHHHHHHHHHHHHTTTTHHHHHHHHHHHHHHHHB-

Nearest PDB structures (foldseek):
  7ky1-assembly1_A  TM=9.849E-01  e=2.433E-24  Streptomyces coelicolor
  1ui6-assembly1_A  TM=7.498E-01  e=2.664E-09  Streptomyces coelicolor A3(2)
  4pxi-assembly1_B  TM=8.597E-01  e=4.455E-08  Streptomyces coelicolor
  1ui6-assembly1_B  TM=7.330E-01  e=2.487E-08  Streptomyces coelicolor A3(2)
  5n1i-assembly1_B  TM=6.986E-01  e=1.131E-05  Mycobacterium tuberculosis H37Rv